Protein AF-A0AAV5DKZ7-F1 (afdb_monomer)

Sequence (331 aa):
MAKFAVFIVISFLGAVAVAAQGGKEAYPPSPTPQGSPSLSPPPPSASPTSQGTPLPSTSPPIQTPPPPSGSPPIQAPPPPSPSPPIQTPPPPSASPPMQAPPPPSPSPPVQAPPPPSPSPPVQAPPPPSSSPPMQAPPPPPPVPAGLTVGFYKQSCPRAEEIISEVVRKATTLNPGMGGGLIRMAFHDCFVQGCDASILLDPTPTNPQPEKLGIPNNPSMRGFEVIDDAKSQLESACPGVVSCADIVQLAARDATAFLSGGRITYTLPAGRRDGHVSRAGDTLAHLPPPFFTLPQLISPTSPQRAWTPTTWSCCPARTAWATRTAPPARAA

Secondary structure (DSSP, 8-state):
-HHHHHHHHHHHHHHHHGGG-----PPPPPP----------PPPPPP-----------PPP--PPPPPPPPPP-PPPPPPPPPPP--PPPPPPPPPP-PPPPPPPPPPP-PPPPPPPPPPP-PPPPPPP-PPP-PPPPPPPPPPSS-BTTTTTTT-TTHHHHHHHHHHHHHHH-HHHHHHHHHHHHHHHHTTSSSSGGGPPP-SS-SS-GGGSTTTTTT---HHHHHHHHHHHHHHSTTTS-HHHHHHHHHHHHHHHHTTTSS-----B-----S---HHHHHHHSPPTT--HHHHS-TTSS-TT-SGGG-SS-----------PPP----

pLDDT: mean 73.0, std 24.2, range [25.5, 98.88]

Nearest PDB structures (foldseek):
  3hdl-assembly1_A  TM=9.801E-01  e=9.786E-15  Roystonea regia
  4usc-assembly1_B  TM=9.785E-01  e=9.281E-14  Trachycarpus fortunei
  1bgp-assembly1_A-2  TM=8.163E-01  e=4.831E-11  Hordeum vulgare
  5aog-assembly1_A  TM=8.423E-01  e=1.162E-10  Sorghum bicolor
  7dlh-assembly1_A  TM=8.498E-01  e=2.505E-10  Panicum miliaceum

Mean predicted aligned error: 20.57 Å

Organism: NCBI:txid191504

Foldseek 3Di:
DVVVVVLVVCVVVVVVVVVPDDDDDDDDDDDDDDDDDDDDDDDDDDDDDDDDDDDDDDDDDDDDDDDPDDDDPDDDDPDDDDDDPPDDDDDPDDDPDPDDDDDDDDDPDDDDDDDDDDDDDDDDDDDDDDDPPPDDPPDPPPQPPDFAFCSCCPQFVCLLVLLLVLLLVVCVVPVVLLVLLLVQQVLCCQQVHLACQCLDDADPVRNAFLCNAPVRPPPHDNSVSLVSSVVVSCVRRNPDAASSVSSVSSNQSSVCVSVVNPDHDTDTDDHHHDDDGHSVSSVQGPDDPPDDPCQQQPCPHSPVQPDVVRPPPDPDPPPPPPPDDDDDDDD

Structure (mmCIF, N/CA/C/O backbone):
data_AF-A0AAV5DKZ7-F1
#
_entry.id   AF-A0AAV5DKZ7-F1
#
loop_
_atom_site.group_PDB
_atom_site.id
_atom_site.type_symbol
_atom_site.label_atom_id
_atom_site.label_alt_id
_atom_site.label_comp_id
_atom_site.label_asym_id
_atom_site.label_entity_id
_atom_site.label_seq_id
_atom_site.pdbx_PDB_ins_code
_atom_site.Cartn_x
_atom_site.Cartn_y
_atom_site.Cartn_z
_atom_site.occupancy
_atom_site.B_iso_or_equiv
_atom_site.auth_seq_id
_atom_site.auth_comp_id
_atom_site.auth_asym_id
_atom_site.auth_atom_id
_atom_site.pdbx_PDB_model_num
ATOM 1 N N . MET A 1 1 ? 28.094 2.073 -3.523 1.00 42.12 1 MET A N 1
ATOM 2 C CA . MET A 1 1 ? 27.377 2.455 -2.286 1.00 42.12 1 MET A CA 1
ATOM 3 C C . MET A 1 1 ? 26.969 3.934 -2.267 1.00 42.12 1 MET A C 1
ATOM 5 O O . MET A 1 1 ? 25.777 4.196 -2.245 1.00 42.12 1 MET A O 1
ATOM 9 N N . ALA A 1 2 ? 27.884 4.908 -2.391 1.00 27.14 2 ALA A N 1
ATOM 10 C CA . ALA A 1 2 ? 27.538 6.344 -2.311 1.00 27.14 2 ALA A CA 1
ATOM 11 C C . ALA A 1 2 ? 26.627 6.886 -3.443 1.00 27.14 2 ALA A C 1
ATOM 13 O O . ALA A 1 2 ? 25.840 7.798 -3.216 1.00 27.14 2 ALA A O 1
ATOM 14 N N . LYS A 1 3 ? 26.657 6.296 -4.648 1.00 30.17 3 LYS A N 1
ATOM 15 C CA . LYS A 1 3 ? 25.806 6.723 -5.782 1.00 30.17 3 LYS A CA 1
ATOM 16 C C . LYS A 1 3 ? 24.333 6.283 -5.673 1.00 30.17 3 LYS A C 1
ATOM 18 O O . LYS A 1 3 ? 23.481 6.876 -6.320 1.00 30.17 3 LYS A O 1
ATOM 23 N N . PHE A 1 4 ? 24.025 5.294 -4.828 1.00 32.88 4 PHE A N 1
ATOM 24 C CA . PHE A 1 4 ? 22.653 4.810 -4.598 1.00 32.88 4 PHE A CA 1
ATOM 25 C C . PHE A 1 4 ? 21.909 5.670 -3.560 1.00 32.88 4 PHE A C 1
ATOM 27 O O . PHE A 1 4 ? 20.704 5.877 -3.664 1.00 32.88 4 PHE A O 1
ATOM 34 N N . ALA A 1 5 ? 22.644 6.246 -2.601 1.00 32.50 5 ALA A N 1
ATOM 35 C CA . ALA A 1 5 ? 22.098 7.169 -1.606 1.00 32.50 5 ALA A CA 1
ATOM 36 C C . ALA A 1 5 ? 21.673 8.516 -2.223 1.00 32.50 5 ALA A C 1
ATOM 38 O O . ALA A 1 5 ? 20.658 9.080 -1.828 1.00 32.50 5 ALA A O 1
ATOM 39 N N . VAL A 1 6 ? 22.391 8.996 -3.246 1.00 35.25 6 VAL A N 1
ATOM 40 C CA . VAL A 1 6 ? 22.068 10.254 -3.946 1.00 35.25 6 VAL A CA 1
ATOM 41 C C . VAL A 1 6 ? 20.763 10.146 -4.748 1.00 35.25 6 VAL A C 1
ATOM 43 O O . VAL A 1 6 ? 19.999 11.104 -4.793 1.00 35.25 6 VAL A O 1
ATOM 46 N N . PHE A 1 7 ? 20.441 8.974 -5.306 1.00 39.50 7 PHE A N 1
ATOM 47 C CA . PHE A 1 7 ? 19.185 8.768 -6.040 1.00 39.50 7 PHE A CA 1
ATOM 48 C C . PHE A 1 7 ? 17.955 8.721 -5.125 1.00 39.50 7 PHE A C 1
ATOM 50 O O . PHE A 1 7 ? 16.935 9.310 -5.462 1.00 39.50 7 PHE A O 1
ATOM 57 N N . ILE A 1 8 ? 18.056 8.109 -3.939 1.00 43.75 8 ILE A N 1
ATOM 58 C CA . ILE A 1 8 ? 16.962 8.124 -2.952 1.00 43.75 8 ILE A CA 1
ATOM 59 C C . ILE A 1 8 ? 16.713 9.556 -2.464 1.00 43.75 8 ILE A C 1
ATOM 61 O O . ILE A 1 8 ? 15.569 9.986 -2.378 1.00 43.75 8 ILE A O 1
ATOM 65 N N . VAL A 1 9 ? 17.772 10.332 -2.227 1.00 40.47 9 VAL A N 1
ATOM 66 C CA . VAL A 1 9 ? 17.652 11.737 -1.818 1.00 40.47 9 VAL A CA 1
ATOM 67 C C . VAL A 1 9 ? 17.043 12.593 -2.937 1.00 40.47 9 VAL A C 1
ATOM 69 O O . VAL A 1 9 ? 16.177 13.406 -2.645 1.00 40.47 9 VAL A O 1
ATOM 72 N N . ILE A 1 10 ? 17.376 12.368 -4.214 1.00 42.47 10 ILE A N 1
ATOM 73 C CA . ILE A 1 10 ? 16.771 13.098 -5.347 1.00 42.47 10 ILE 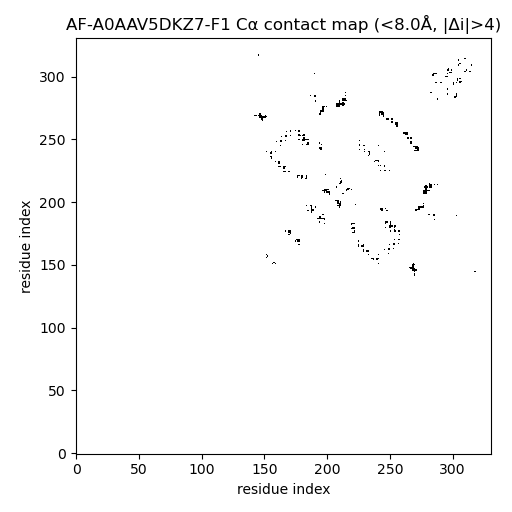A CA 1
ATOM 74 C C . ILE A 1 10 ? 15.312 12.674 -5.600 1.00 42.47 10 ILE A C 1
ATOM 76 O O . ILE A 1 10 ? 14.485 13.529 -5.907 1.00 42.47 10 ILE A O 1
ATOM 80 N N . SER A 1 11 ? 14.945 11.404 -5.393 1.00 42.56 11 SER A N 1
ATOM 81 C CA . SER A 1 11 ? 13.542 10.963 -5.461 1.00 42.56 11 SER A CA 1
ATOM 82 C C . SER A 1 11 ? 12.695 11.499 -4.298 1.00 42.56 11 SER A C 1
ATOM 84 O O . SER A 1 11 ? 11.533 11.840 -4.505 1.00 42.56 11 SER A O 1
ATOM 86 N N . PHE A 1 12 ? 13.267 11.648 -3.097 1.00 41.03 12 PHE A N 1
ATOM 87 C CA . PHE A 1 12 ? 12.572 12.259 -1.957 1.00 41.03 12 PHE A CA 1
ATOM 88 C C . PHE A 1 12 ? 12.532 13.796 -2.033 1.00 41.03 12 PHE A C 1
ATOM 90 O O . PHE A 1 12 ? 11.500 14.385 -1.725 1.00 41.03 12 PHE A O 1
ATOM 97 N N . LEU A 1 13 ? 13.588 14.471 -2.501 1.00 36.50 13 LEU A N 1
ATOM 98 C CA . LEU A 1 13 ? 13.575 15.930 -2.696 1.00 36.50 13 LEU A CA 1
ATOM 99 C C . LEU A 1 13 ? 12.749 16.358 -3.911 1.00 36.50 13 LEU A C 1
ATOM 101 O O . LEU A 1 13 ? 12.088 17.388 -3.839 1.00 36.50 13 LEU A O 1
ATOM 105 N N . GLY A 1 14 ? 12.709 15.568 -4.986 1.00 33.62 14 GLY A N 1
ATOM 106 C CA . GLY A 1 14 ? 11.833 15.833 -6.131 1.00 33.62 14 GLY A CA 1
ATOM 107 C C . GLY A 1 14 ? 10.346 15.741 -5.771 1.00 33.62 14 GLY A C 1
ATOM 108 O O . GLY A 1 14 ? 9.554 16.559 -6.230 1.00 33.62 14 GLY A O 1
ATOM 109 N N . ALA A 1 15 ? 9.972 14.811 -4.885 1.00 36.53 15 ALA A N 1
ATOM 110 C CA . ALA A 1 15 ? 8.602 14.699 -4.382 1.00 36.53 15 ALA A CA 1
ATOM 111 C C . ALA A 1 15 ? 8.235 15.809 -3.374 1.00 36.53 15 ALA A C 1
ATOM 113 O O . ALA A 1 15 ? 7.083 16.232 -3.322 1.00 36.53 15 ALA A O 1
ATOM 114 N N . VAL A 1 16 ? 9.201 16.321 -2.601 1.00 38.41 16 VAL A N 1
ATOM 115 C CA . VAL A 1 16 ? 8.967 17.405 -1.626 1.00 38.41 16 VAL A CA 1
ATOM 116 C C . VAL A 1 16 ? 8.990 18.793 -2.283 1.00 38.41 16 VAL A C 1
ATOM 118 O O . VAL A 1 16 ? 8.220 19.665 -1.885 1.00 38.41 16 VAL A O 1
ATOM 121 N N . ALA A 1 17 ? 9.808 19.013 -3.317 1.00 31.69 17 ALA A N 1
ATOM 122 C CA . ALA A 1 17 ? 9.937 20.320 -3.968 1.00 31.69 17 ALA A CA 1
ATOM 123 C C . ALA A 1 17 ? 8.716 20.712 -4.821 1.00 31.69 17 ALA A C 1
ATOM 125 O O . ALA A 1 17 ? 8.436 21.901 -4.957 1.00 31.69 17 ALA A O 1
ATOM 126 N N . VAL A 1 18 ? 7.943 19.751 -5.344 1.00 38.31 18 VAL A N 1
ATOM 127 C CA . VAL A 1 18 ? 6.741 20.072 -6.140 1.00 38.31 18 VAL A CA 1
ATOM 128 C C . VAL A 1 18 ? 5.514 20.398 -5.268 1.00 38.31 18 VAL A C 1
ATOM 130 O O . VAL A 1 18 ? 4.554 20.994 -5.745 1.00 38.31 18 VAL A O 1
ATOM 133 N N . ALA A 1 19 ? 5.557 20.126 -3.961 1.00 35.16 19 ALA A N 1
ATOM 134 C CA . ALA A 1 19 ? 4.484 20.511 -3.037 1.00 35.16 19 ALA A CA 1
ATOM 135 C C . ALA A 1 19 ? 4.589 21.966 -2.525 1.00 35.16 19 ALA A C 1
ATOM 137 O O . ALA A 1 19 ? 3.687 22.433 -1.834 1.00 35.16 19 ALA A O 1
ATOM 138 N N . ALA A 1 20 ? 5.666 22.699 -2.843 1.00 36.88 20 ALA A N 1
ATOM 139 C CA . ALA A 1 20 ? 5.941 24.022 -2.268 1.00 36.88 20 ALA A CA 1
ATOM 140 C C . ALA A 1 20 ? 5.627 25.220 -3.191 1.00 36.88 20 ALA A C 1
ATOM 142 O O . ALA A 1 20 ? 5.905 26.359 -2.821 1.00 36.88 20 ALA A O 1
ATOM 143 N N . GLN A 1 21 ? 5.034 25.003 -4.371 1.00 37.34 21 GLN A N 1
ATOM 144 C CA . GLN A 1 21 ? 4.646 26.083 -5.293 1.00 37.34 21 GLN A CA 1
ATOM 145 C C . GLN A 1 21 ? 3.188 25.937 -5.754 1.00 37.34 21 GLN A C 1
ATOM 147 O O . GLN A 1 21 ? 2.896 25.780 -6.932 1.00 37.34 21 GLN A O 1
ATOM 152 N N . GLY A 1 22 ? 2.257 25.993 -4.800 1.00 33.94 22 GLY A N 1
ATOM 153 C CA . GLY A 1 22 ? 0.834 26.218 -5.059 1.00 33.94 22 GLY A CA 1
ATOM 154 C C . GLY A 1 22 ? 0.467 27.647 -4.678 1.00 33.94 22 GLY A C 1
ATOM 155 O O . GLY A 1 22 ? 0.082 27.909 -3.539 1.00 33.94 22 GLY A O 1
ATOM 156 N N . GLY A 1 23 ? 0.653 28.579 -5.614 1.00 37.81 23 GLY A N 1
ATOM 157 C CA . GLY A 1 23 ? 0.114 29.932 -5.515 1.00 37.81 23 GLY A CA 1
ATOM 158 C C . GLY A 1 23 ? -1.409 29.901 -5.381 1.00 37.81 23 GLY A C 1
ATOM 159 O O . GLY A 1 23 ? -2.078 28.979 -5.839 1.00 37.81 23 GLY A O 1
ATOM 160 N N . LYS A 1 24 ? -1.946 30.905 -4.691 1.00 39.44 24 LYS A N 1
ATOM 161 C CA . LYS A 1 24 ? -3.371 31.068 -4.402 1.00 39.44 24 LYS A CA 1
ATOM 162 C C . LYS A 1 24 ? -4.170 31.179 -5.705 1.00 39.44 24 LYS A C 1
ATOM 164 O O . LYS A 1 24 ? -4.172 32.244 -6.311 1.00 39.44 24 LYS A O 1
ATOM 169 N N . GLU A 1 25 ? -4.895 30.133 -6.082 1.00 34.00 25 GLU A N 1
ATOM 170 C CA . GLU A 1 25 ? -5.935 30.225 -7.107 1.00 34.00 25 GLU A CA 1
ATOM 171 C C . GLU A 1 25 ? -7.283 29.892 -6.471 1.00 34.00 25 GLU A C 1
ATOM 173 O O . GLU A 1 25 ? -7.535 28.786 -5.991 1.00 34.00 25 GLU A O 1
ATOM 178 N N . ALA A 1 26 ? -8.117 30.926 -6.369 1.00 35.78 26 ALA A N 1
ATOM 179 C CA . ALA A 1 26 ? -9.465 30.840 -5.848 1.00 35.78 26 ALA A CA 1
ATOM 180 C C . ALA A 1 26 ? -10.352 30.092 -6.852 1.00 35.78 26 ALA A C 1
ATOM 182 O O . ALA A 1 26 ? -10.400 30.431 -8.032 1.00 35.78 26 ALA A O 1
ATOM 183 N N . TYR A 1 27 ? -11.071 29.085 -6.366 1.00 34.19 27 TYR A N 1
ATOM 184 C CA . TYR A 1 27 ? -12.083 28.365 -7.132 1.00 34.19 27 TYR A CA 1
ATOM 185 C C . TYR A 1 27 ? -13.266 29.302 -7.463 1.00 34.19 27 TYR A C 1
ATOM 187 O O . TYR A 1 27 ? -13.707 30.036 -6.573 1.00 34.19 27 TYR A O 1
ATOM 195 N N . PRO A 1 28 ? -13.819 29.296 -8.691 1.00 41.69 28 PRO A N 1
ATOM 196 C CA . PRO A 1 28 ? -15.000 30.093 -9.016 1.00 41.69 28 PRO A CA 1
ATOM 197 C C . PRO A 1 28 ? -16.278 29.448 -8.438 1.00 41.69 28 PRO A C 1
ATOM 199 O O . PRO A 1 28 ? -16.456 28.232 -8.555 1.00 41.69 28 PRO A O 1
ATOM 202 N N . PRO A 1 29 ? -17.202 30.215 -7.829 1.00 44.62 29 PRO A N 1
ATOM 203 C CA . PRO A 1 29 ? -18.470 29.667 -7.359 1.00 44.62 29 PRO A CA 1
ATOM 204 C C . PRO A 1 29 ? -19.444 29.408 -8.522 1.00 44.62 29 PRO A C 1
ATOM 206 O O . PRO A 1 29 ? -19.552 30.199 -9.458 1.00 44.62 29 PRO A O 1
ATOM 209 N N . SER A 1 30 ? -20.171 28.290 -8.445 1.00 38.72 30 SER A N 1
ATOM 210 C CA . SER A 1 30 ? -21.290 27.959 -9.344 1.00 38.72 30 SER A CA 1
ATOM 211 C C . SER A 1 30 ? -22.530 28.838 -9.069 1.00 38.72 30 SER A C 1
ATOM 213 O O . SER A 1 30 ? -22.671 29.339 -7.951 1.00 38.72 30 SER A O 1
ATOM 215 N N . PRO A 1 31 ? -23.434 29.043 -10.052 1.00 52.59 31 PRO A N 1
ATOM 216 C CA . PRO A 1 31 ? -24.443 30.101 -10.005 1.00 52.59 31 PRO A CA 1
ATOM 217 C C . PRO A 1 31 ? -25.805 29.624 -9.477 1.00 52.59 31 PRO A C 1
ATOM 219 O O . PRO A 1 31 ? -26.216 28.502 -9.749 1.00 52.59 31 PRO A O 1
ATOM 222 N N . THR A 1 32 ? -26.544 30.515 -8.805 1.00 36.69 32 THR A N 1
ATOM 223 C CA . THR A 1 32 ? -28.017 30.448 -8.620 1.00 36.69 32 THR A CA 1
ATOM 224 C C . THR A 1 32 ? -28.578 31.859 -8.313 1.00 36.69 32 THR A C 1
ATOM 226 O O . THR A 1 32 ? -27.777 32.754 -8.046 1.00 36.69 32 THR A O 1
ATOM 229 N N . PRO A 1 33 ? -29.894 32.135 -8.467 1.00 46.00 33 PRO A N 1
ATOM 230 C CA . PRO A 1 33 ? -30.381 33.074 -9.480 1.00 46.00 33 PRO A CA 1
ATOM 231 C C . PRO A 1 33 ? -30.935 34.422 -8.967 1.00 46.00 33 PRO A C 1
ATOM 233 O O . PRO A 1 33 ? -31.176 34.629 -7.785 1.00 46.00 33 PRO A O 1
ATOM 236 N N . GLN A 1 34 ? -31.118 35.300 -9.961 1.00 40.94 34 GLN A N 1
ATOM 237 C CA . GLN A 1 34 ? -31.687 36.657 -10.060 1.00 40.94 34 GLN A CA 1
ATOM 238 C C . GLN A 1 34 ? -32.558 37.243 -8.927 1.00 40.94 34 GLN A C 1
ATOM 240 O O . GLN A 1 34 ? -33.530 36.641 -8.482 1.00 40.94 34 GLN A O 1
ATOM 245 N N . GLY A 1 35 ? -32.309 38.536 -8.654 1.00 34.56 35 GLY A N 1
ATOM 246 C CA . GLY A 1 35 ? -33.231 39.480 -8.008 1.00 34.56 35 GLY A CA 1
ATOM 247 C C . GLY A 1 35 ? -32.580 40.849 -7.729 1.00 34.56 35 GLY A C 1
ATOM 248 O O . GLY A 1 35 ? -31.872 41.000 -6.743 1.00 34.56 35 GLY A O 1
ATOM 249 N N . SER A 1 36 ? -32.780 41.821 -8.625 1.00 38.19 36 SER A N 1
ATOM 250 C CA . SER A 1 36 ? -32.328 43.236 -8.585 1.00 38.19 36 SER A CA 1
ATOM 251 C C . SER A 1 36 ? -33.019 44.085 -7.480 1.00 38.19 36 SER A C 1
ATOM 253 O O . SER A 1 36 ? -33.917 43.553 -6.831 1.00 38.19 36 SER A O 1
ATOM 255 N N . PRO A 1 37 ? -32.804 45.426 -7.350 1.00 53.19 37 PRO A N 1
ATOM 256 C CA . PRO A 1 37 ? -31.713 46.295 -7.833 1.00 53.19 37 PRO A CA 1
ATOM 257 C C . PRO A 1 37 ? -31.119 47.279 -6.780 1.00 53.19 37 PRO A C 1
ATOM 259 O O . PRO A 1 37 ? -31.753 47.638 -5.797 1.00 53.19 37 PRO A O 1
ATOM 262 N N . SER A 1 38 ? -29.952 47.831 -7.153 1.00 38.31 38 SER A N 1
ATOM 263 C CA . SER A 1 38 ? -29.497 49.233 -7.002 1.00 38.31 38 SER A CA 1
ATOM 264 C C . SER A 1 38 ? -29.285 49.837 -5.607 1.00 38.31 38 SER A C 1
ATOM 266 O O . SER A 1 38 ? -30.240 50.061 -4.879 1.00 38.31 38 SER A O 1
ATOM 268 N N . LEU A 1 39 ? -28.041 50.268 -5.339 1.00 42.03 39 LEU A N 1
ATOM 269 C CA . LEU A 1 39 ? -27.671 51.636 -4.920 1.00 42.03 39 LEU A CA 1
ATOM 270 C C . LEU A 1 39 ? -26.129 51.787 -4.962 1.00 42.03 39 LEU A C 1
ATOM 272 O O . LEU A 1 39 ? -25.399 50.988 -4.379 1.00 42.03 39 LEU A O 1
ATOM 276 N N . SER A 1 40 ? -25.639 52.793 -5.693 1.00 46.19 40 SER A N 1
ATOM 277 C CA . SER A 1 40 ? -24.212 53.107 -5.896 1.00 46.19 40 SER A CA 1
ATOM 278 C C . SER A 1 40 ? -23.578 53.833 -4.695 1.00 46.19 40 SER A C 1
ATOM 280 O O . SER A 1 40 ? -24.250 54.681 -4.107 1.00 46.19 40 SER A O 1
ATOM 282 N N . PRO A 1 41 ? -22.278 53.627 -4.392 1.00 60.34 41 PRO A N 1
ATOM 283 C CA . PRO A 1 41 ? -21.516 54.519 -3.512 1.00 60.34 41 PRO A CA 1
ATOM 284 C C . PRO A 1 41 ? -20.495 55.441 -4.244 1.00 60.34 41 PRO A C 1
ATOM 286 O O . PRO A 1 41 ? -20.070 55.126 -5.357 1.00 60.34 41 PRO A O 1
ATOM 289 N N . PRO A 1 42 ? -20.114 56.586 -3.626 1.00 61.16 42 PRO A N 1
ATOM 290 C CA . PRO A 1 42 ? -19.324 57.686 -4.218 1.00 61.16 42 PRO A CA 1
ATOM 291 C C . PRO A 1 42 ? -17.778 57.534 -4.115 1.00 61.16 42 PRO A C 1
ATOM 293 O O . PRO A 1 42 ? -17.300 56.637 -3.418 1.00 61.16 42 PRO A O 1
ATOM 296 N N . PRO A 1 43 ? -16.986 58.399 -4.802 1.00 59.94 43 PRO A N 1
ATOM 297 C CA . PRO A 1 43 ? -15.530 58.241 -4.979 1.00 59.94 43 PRO A CA 1
ATOM 298 C C . PRO A 1 43 ? -14.657 58.770 -3.812 1.00 59.94 43 PRO A C 1
ATOM 300 O O . PRO A 1 43 ? -15.140 59.543 -2.984 1.00 59.94 43 PRO A O 1
ATOM 303 N N . PRO A 1 44 ? -13.359 58.384 -3.750 1.00 56.91 44 PRO A N 1
ATOM 304 C CA . PRO A 1 44 ? -12.461 58.716 -2.638 1.00 56.91 44 PRO A CA 1
ATOM 305 C C . PRO A 1 44 ? -11.792 60.101 -2.741 1.00 56.91 44 PRO A C 1
ATOM 307 O O . PRO A 1 44 ? -11.395 60.547 -3.817 1.00 56.91 44 PRO A O 1
ATOM 310 N N . SER A 1 45 ? -11.615 60.736 -1.575 1.00 48.47 45 SER A N 1
ATOM 311 C CA . SER A 1 45 ? -10.944 62.029 -1.375 1.00 48.47 45 SER A CA 1
ATOM 312 C C . SER A 1 45 ? -9.427 61.914 -1.192 1.00 48.47 45 SER A C 1
ATOM 314 O O . SER A 1 45 ? -8.915 60.955 -0.616 1.00 48.47 45 SER A O 1
ATOM 316 N N . ALA A 1 46 ? -8.738 62.954 -1.663 1.00 41.75 46 ALA A N 1
ATOM 317 C CA . ALA A 1 46 ? -7.295 63.152 -1.668 1.00 41.75 46 ALA A CA 1
ATOM 318 C C . ALA A 1 46 ? -6.718 63.654 -0.326 1.00 41.75 46 ALA A C 1
ATOM 320 O O . ALA A 1 46 ? -7.379 64.366 0.430 1.00 41.75 46 ALA A O 1
ATOM 321 N N . SER A 1 47 ? -5.446 63.325 -0.088 1.00 43.69 47 SER A N 1
ATOM 322 C CA . SER A 1 47 ? -4.595 63.824 1.003 1.00 43.69 47 SER A CA 1
ATOM 323 C C . SER A 1 47 ? -3.981 65.199 0.691 1.00 43.69 47 SER A C 1
ATOM 325 O O . SER A 1 47 ? -3.691 65.471 -0.476 1.00 43.69 47 SER A O 1
ATOM 327 N N . PRO A 1 48 ? -3.638 66.007 1.715 1.00 55.88 48 PRO A N 1
ATOM 328 C CA . PRO A 1 48 ? -2.703 67.120 1.569 1.00 55.88 48 PRO A CA 1
ATOM 329 C C . PRO A 1 48 ? -1.366 66.946 2.332 1.00 55.88 48 PRO A C 1
ATOM 331 O O . PRO A 1 48 ? -1.306 66.497 3.473 1.00 55.88 48 PRO A O 1
ATOM 334 N N . THR A 1 49 ? -0.304 67.361 1.638 1.00 39.84 49 THR A N 1
ATOM 335 C CA . THR A 1 49 ? 1.034 67.881 2.031 1.00 39.84 49 THR A CA 1
ATOM 336 C C . THR A 1 49 ? 0.941 69.078 3.022 1.00 39.84 49 THR A C 1
ATOM 338 O O . THR A 1 49 ? -0.110 69.702 3.055 1.00 39.84 49 THR A O 1
ATOM 341 N N . SER A 1 50 ? 1.914 69.566 3.823 1.00 42.81 50 SER A N 1
ATOM 342 C CA . SER A 1 50 ? 3.398 69.613 3.834 1.00 42.81 50 SER A CA 1
ATOM 343 C C . SER A 1 50 ? 3.916 70.289 5.149 1.00 42.81 50 SER A C 1
ATOM 345 O O . SER A 1 50 ? 3.127 70.910 5.854 1.00 42.81 50 SER A O 1
ATOM 347 N N . GLN A 1 51 ? 5.253 70.287 5.337 1.00 38.88 51 GLN A N 1
ATOM 348 C CA . GLN A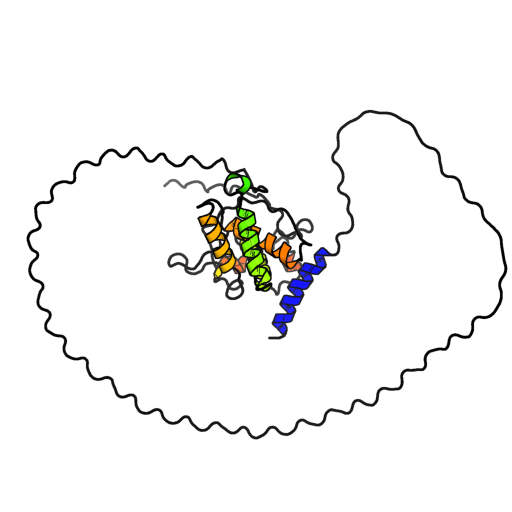 1 51 ? 6.142 71.185 6.133 1.00 38.88 51 GLN A CA 1
ATOM 349 C C . GLN A 1 51 ? 6.350 70.881 7.636 1.00 38.88 51 GLN A C 1
ATOM 351 O O . GLN A 1 51 ? 5.394 70.659 8.358 1.00 38.88 51 GLN A O 1
ATOM 356 N N . GLY A 1 52 ? 7.561 70.902 8.219 1.00 36.50 52 GLY A N 1
ATOM 357 C CA . GLY A 1 52 ? 8.926 71.116 7.715 1.00 36.50 52 GLY A CA 1
ATOM 358 C C . GLY A 1 52 ? 9.960 71.239 8.865 1.00 36.50 52 GLY A C 1
ATOM 359 O O . GLY A 1 52 ? 9.665 71.889 9.860 1.00 36.50 52 GLY A O 1
ATOM 360 N N . THR A 1 53 ? 11.178 70.693 8.655 1.00 40.28 53 THR A N 1
ATOM 361 C CA . THR A 1 53 ? 12.521 71.073 9.217 1.00 40.28 53 THR A CA 1
ATOM 362 C C . THR A 1 53 ? 12.799 71.026 10.744 1.00 40.28 53 THR A C 1
ATOM 364 O O . THR A 1 53 ? 11.845 71.066 11.510 1.00 40.28 53 THR A O 1
ATOM 367 N N . PRO A 1 54 ? 14.074 71.026 11.240 1.00 51.75 54 PRO A N 1
ATOM 368 C CA . PRO A 1 54 ? 15.399 70.998 10.576 1.00 51.75 54 PRO A CA 1
ATOM 369 C C . PRO A 1 54 ? 16.403 69.917 11.088 1.00 51.75 54 PRO A C 1
ATOM 371 O O . PRO A 1 54 ? 16.193 69.240 12.090 1.00 51.75 54 PRO A O 1
ATOM 374 N N . LEU A 1 55 ? 17.529 69.801 10.367 1.00 48.84 55 LEU A N 1
ATOM 375 C CA . LEU A 1 55 ? 18.712 68.948 10.603 1.00 48.84 55 LEU A CA 1
ATOM 376 C C . LEU A 1 55 ? 19.588 69.426 11.787 1.00 48.84 55 LEU A C 1
ATOM 378 O O . LEU A 1 55 ? 19.668 70.634 12.020 1.00 48.84 55 LEU A O 1
ATOM 382 N N . PRO A 1 56 ? 20.381 68.527 12.409 1.00 53.75 56 PRO A N 1
ATOM 383 C CA . PRO A 1 56 ? 21.830 68.763 12.370 1.00 53.75 56 PRO A CA 1
ATOM 384 C C . PRO A 1 56 ? 22.717 67.515 12.162 1.00 53.75 56 PRO A C 1
ATOM 386 O O . PRO A 1 56 ? 22.468 66.432 12.676 1.00 53.75 56 PRO A O 1
ATOM 389 N N . SER A 1 57 ? 23.792 67.774 11.413 1.00 43.59 57 SER A N 1
ATOM 390 C CA . SER A 1 57 ? 25.193 67.341 11.547 1.00 43.59 57 SER A CA 1
ATOM 391 C C . SER A 1 57 ? 25.607 65.882 11.812 1.00 43.59 57 SER A C 1
ATOM 393 O O . SER A 1 57 ? 25.460 65.330 12.896 1.00 43.59 57 SER A O 1
ATOM 395 N N . THR A 1 58 ? 26.364 65.394 10.818 1.00 45.25 58 THR A N 1
ATOM 396 C CA . THR A 1 58 ? 27.615 64.612 10.915 1.00 45.25 58 THR A CA 1
ATOM 397 C C . THR A 1 58 ? 27.550 63.224 11.557 1.00 45.25 58 THR A C 1
ATOM 399 O O . THR A 1 58 ? 27.887 63.038 12.723 1.00 45.25 58 THR A O 1
ATOM 402 N N . SER A 1 59 ? 27.242 62.218 10.734 1.00 51.12 59 SER A N 1
ATOM 403 C CA . SER A 1 59 ? 27.625 60.824 10.987 1.00 51.12 59 SER A CA 1
ATOM 404 C C . SER A 1 59 ? 29.117 60.600 10.662 1.00 51.12 59 SER A C 1
ATOM 406 O O . SER A 1 59 ? 29.611 61.172 9.688 1.00 51.12 59 SER A O 1
ATOM 408 N N . PRO A 1 60 ? 29.849 59.790 11.448 1.00 65.00 60 PRO A N 1
ATOM 409 C CA . PRO A 1 60 ? 31.265 59.491 11.217 1.00 65.00 60 PRO A CA 1
ATOM 410 C C . PRO A 1 60 ? 31.487 58.611 9.968 1.00 65.00 60 PRO A C 1
ATOM 412 O O . PRO A 1 60 ? 30.551 57.958 9.501 1.00 65.00 60 PRO A O 1
ATOM 415 N N . PRO A 1 61 ? 32.716 58.575 9.413 1.00 61.78 61 PRO A N 1
ATOM 416 C CA . PRO A 1 61 ? 33.010 57.850 8.181 1.00 61.78 61 PRO A CA 1
ATOM 417 C C . PRO A 1 61 ? 32.847 56.333 8.344 1.00 61.78 61 PRO A C 1
ATOM 419 O O . PRO A 1 61 ? 33.277 55.741 9.335 1.00 61.78 61 PRO A O 1
ATOM 422 N N . ILE A 1 62 ? 32.261 55.708 7.321 1.00 56.66 62 ILE A N 1
ATOM 423 C CA . ILE A 1 62 ? 32.209 54.255 7.143 1.00 56.66 62 ILE A CA 1
ATOM 424 C C . ILE A 1 62 ? 33.650 53.746 7.030 1.00 56.66 62 ILE A C 1
ATOM 426 O O . ILE A 1 62 ? 34.336 54.018 6.045 1.00 56.66 62 ILE A O 1
ATOM 430 N N . GLN A 1 63 ? 34.112 53.012 8.041 1.00 54.25 63 GLN A N 1
ATOM 431 C CA . GLN A 1 63 ? 35.356 52.257 7.944 1.00 54.25 63 GLN A CA 1
ATOM 432 C C . GLN A 1 63 ? 35.127 51.085 6.989 1.00 54.25 63 GLN A C 1
ATOM 434 O O . GLN A 1 63 ? 34.324 50.190 7.253 1.00 54.25 63 GLN A O 1
ATOM 439 N N . THR A 1 64 ? 35.823 51.104 5.857 1.00 59.97 64 THR A N 1
ATOM 440 C CA . THR A 1 64 ? 35.970 49.938 4.986 1.00 59.97 64 THR A CA 1
ATOM 441 C C . THR A 1 64 ? 36.644 48.809 5.770 1.00 59.97 64 THR A C 1
ATOM 443 O O . THR A 1 64 ? 37.675 49.067 6.399 1.00 59.97 64 THR A O 1
ATOM 446 N N . PRO A 1 65 ? 36.112 47.574 5.749 1.00 63.47 65 PRO A N 1
ATOM 447 C CA . PRO A 1 65 ? 36.769 46.455 6.408 1.00 63.47 65 PRO A CA 1
ATOM 448 C C . PRO A 1 65 ? 38.154 46.205 5.784 1.00 63.47 65 PRO A C 1
ATOM 450 O O . PRO A 1 65 ? 38.318 46.386 4.572 1.00 63.47 65 PRO A O 1
ATOM 453 N N . PRO A 1 66 ? 39.160 45.808 6.584 1.00 70.75 66 PRO A N 1
ATOM 454 C CA . PRO A 1 66 ? 40.485 45.488 6.068 1.00 70.75 66 PRO A CA 1
ATOM 455 C C . PRO A 1 66 ? 40.427 44.292 5.100 1.00 70.75 66 PRO A C 1
ATOM 457 O O . PRO A 1 66 ? 39.556 43.427 5.240 1.00 70.75 66 PRO A O 1
ATOM 460 N N . PRO A 1 67 ? 41.347 44.218 4.119 1.00 68.69 67 PRO A N 1
ATOM 461 C CA . PRO A 1 67 ? 41.417 43.094 3.192 1.00 68.69 67 PRO A CA 1
ATOM 462 C C . PRO A 1 67 ? 41.681 41.785 3.954 1.00 68.69 67 PRO A C 1
ATOM 464 O O . PRO A 1 67 ? 42.384 41.802 4.969 1.00 68.69 67 PRO A O 1
ATOM 467 N N . PRO A 1 68 ? 41.149 40.641 3.486 1.00 62.38 68 PRO A N 1
ATOM 468 C CA . PRO A 1 68 ? 41.417 39.361 4.124 1.00 62.38 68 PRO A CA 1
ATOM 469 C C . PRO A 1 68 ? 42.921 39.073 4.075 1.00 62.38 68 PRO A C 1
ATOM 471 O O . PRO A 1 68 ? 43.526 39.072 3.001 1.00 62.38 68 PRO A O 1
ATOM 474 N N . SER A 1 69 ? 43.520 38.830 5.244 1.00 63.38 69 SER A N 1
ATOM 475 C CA . SER A 1 69 ? 44.881 38.307 5.349 1.00 63.38 69 SER A CA 1
ATOM 476 C C . SER A 1 69 ? 45.003 37.062 4.477 1.00 63.38 69 SER A C 1
ATOM 478 O O . SER A 1 69 ? 44.203 36.132 4.600 1.00 63.38 69 SER A O 1
ATOM 480 N N . GLY A 1 70 ? 45.990 37.075 3.579 1.00 57.81 70 GLY A N 1
ATOM 481 C CA . GLY A 1 70 ? 46.262 35.981 2.657 1.00 57.81 70 GLY A CA 1
ATOM 482 C C . GLY A 1 70 ? 46.320 34.647 3.392 1.00 57.81 70 GLY A C 1
ATOM 483 O O . GLY A 1 70 ? 46.988 34.513 4.418 1.00 57.81 70 GLY A O 1
ATOM 484 N N . SER A 1 71 ? 45.582 33.668 2.876 1.00 60.06 71 SER A N 1
ATOM 485 C CA . SER A 1 71 ? 45.646 32.299 3.369 1.00 60.06 71 SER A CA 1
ATOM 486 C C . SER A 1 71 ? 47.091 31.794 3.272 1.00 60.06 71 SER A C 1
ATOM 488 O O . SER A 1 71 ? 47.739 32.026 2.246 1.00 60.06 71 SER A O 1
ATOM 490 N N . PRO A 1 72 ? 47.620 31.114 4.303 1.00 69.12 72 PRO A N 1
ATOM 491 C CA . PRO A 1 72 ? 48.929 30.485 4.201 1.00 69.12 72 PRO A CA 1
ATOM 492 C C . PRO A 1 72 ? 48.923 29.467 3.047 1.00 69.12 72 PRO A C 1
ATOM 494 O O . PRO A 1 72 ? 47.873 28.884 2.754 1.00 69.12 72 PRO A O 1
ATOM 497 N N . PRO A 1 73 ? 50.065 29.250 2.369 1.00 65.56 73 PRO A N 1
ATOM 498 C CA . PRO A 1 73 ? 50.135 28.294 1.275 1.00 65.56 73 PRO A CA 1
ATOM 499 C C . PRO A 1 73 ? 49.714 26.916 1.788 1.00 65.56 73 PRO A C 1
ATOM 501 O O . PRO A 1 73 ? 50.215 26.447 2.811 1.00 65.56 73 PRO A O 1
ATOM 504 N N . ILE A 1 74 ? 48.779 26.273 1.083 1.00 62.53 74 ILE A N 1
ATOM 505 C CA . ILE A 1 74 ? 48.401 24.886 1.354 1.00 62.53 74 ILE A CA 1
ATOM 506 C C . ILE A 1 74 ? 49.653 24.041 1.128 1.00 62.53 74 ILE A C 1
ATOM 508 O O . ILE A 1 74 ? 50.089 23.838 -0.005 1.00 62.53 74 ILE A O 1
ATOM 512 N N . GLN A 1 75 ? 50.260 23.592 2.223 1.00 66.31 75 GLN A N 1
ATOM 513 C CA . GLN A 1 75 ? 51.355 22.639 2.185 1.00 66.31 75 GLN A CA 1
ATOM 514 C C . GLN A 1 75 ? 50.818 21.359 1.540 1.00 66.31 75 GLN A C 1
ATOM 516 O O . GLN A 1 75 ? 49.804 20.815 1.984 1.00 66.31 75 GLN A O 1
ATOM 521 N N . ALA A 1 76 ? 51.461 20.908 0.461 1.00 70.44 76 ALA A N 1
ATOM 522 C CA . ALA A 1 76 ? 51.117 19.636 -0.155 1.00 70.44 76 ALA A CA 1
ATOM 523 C C . ALA A 1 76 ? 51.199 18.529 0.914 1.00 70.44 76 ALA A C 1
ATOM 525 O O . ALA A 1 76 ? 52.154 18.523 1.699 1.00 70.44 76 ALA A O 1
ATOM 526 N N . PRO A 1 77 ? 50.211 17.620 0.983 1.00 69.00 77 PRO A N 1
ATOM 527 C CA . PRO A 1 77 ? 50.233 16.544 1.960 1.00 69.00 77 PRO A CA 1
ATOM 528 C C . PRO A 1 77 ? 51.505 15.700 1.775 1.00 69.00 77 PRO A C 1
ATOM 530 O O . PRO A 1 77 ? 51.938 15.496 0.636 1.00 69.00 77 PRO A O 1
ATOM 533 N N . PRO A 1 78 ? 52.124 15.215 2.868 1.00 76.94 78 PRO A N 1
ATOM 534 C CA . PRO A 1 78 ? 53.292 14.350 2.769 1.00 76.94 78 PRO A CA 1
ATOM 535 C C . PRO A 1 78 ? 52.956 13.094 1.946 1.00 76.94 78 PRO A C 1
ATOM 537 O O . PRO A 1 78 ? 51.811 12.628 1.981 1.00 76.94 78 PRO A O 1
ATOM 540 N N . PRO A 1 79 ? 53.926 12.534 1.200 1.00 77.00 79 PRO A N 1
ATOM 541 C CA . PRO A 1 79 ? 53.699 11.319 0.430 1.00 77.00 79 PRO A CA 1
ATOM 542 C C . PRO A 1 79 ? 53.254 10.177 1.359 1.00 77.00 79 PRO A C 1
ATOM 544 O O . PRO A 1 79 ? 53.746 10.082 2.489 1.00 77.00 79 PRO A O 1
ATOM 547 N N . PRO A 1 80 ? 52.330 9.306 0.912 1.00 72.50 80 PRO A N 1
ATOM 548 C CA . PRO A 1 80 ? 51.881 8.184 1.722 1.00 72.50 80 PRO A CA 1
ATOM 549 C C . PRO A 1 80 ? 53.067 7.274 2.056 1.00 72.50 80 PRO A C 1
ATOM 551 O O . PRO A 1 80 ? 53.879 6.950 1.188 1.00 72.50 80 PRO A O 1
ATOM 554 N N . SER A 1 81 ? 53.166 6.866 3.324 1.00 75.25 81 SER A N 1
ATOM 555 C CA . SER A 1 81 ? 54.170 5.897 3.766 1.00 75.25 81 SER A CA 1
ATOM 556 C C . SER A 1 81 ? 54.063 4.601 2.950 1.00 75.25 81 SER A C 1
ATOM 558 O O . SER A 1 81 ? 52.945 4.183 2.628 1.00 75.25 81 SER A O 1
ATOM 560 N N . PRO A 1 82 ? 55.193 3.948 2.616 1.00 74.31 82 PRO A N 1
ATOM 561 C CA . PRO A 1 82 ? 55.170 2.698 1.870 1.00 74.31 82 PRO A CA 1
ATOM 562 C C . PRO A 1 82 ? 54.351 1.659 2.638 1.00 74.31 82 PRO A C 1
ATOM 564 O O . PRO A 1 82 ? 54.557 1.447 3.834 1.00 74.31 82 PRO A O 1
ATOM 567 N N . SER A 1 83 ? 53.389 1.041 1.952 1.00 69.06 83 SER A N 1
ATOM 568 C CA . SER A 1 83 ? 52.576 -0.021 2.536 1.00 69.06 83 SER A CA 1
ATOM 569 C C . SER A 1 83 ? 53.479 -1.179 2.977 1.00 69.06 83 SER A C 1
ATOM 571 O O . SER A 1 83 ? 54.402 -1.535 2.238 1.00 69.06 83 SER A O 1
ATOM 573 N N . PRO A 1 84 ? 53.245 -1.774 4.161 1.00 75.88 84 PRO A N 1
ATOM 574 C CA . PRO A 1 84 ? 54.001 -2.941 4.591 1.00 75.88 84 PRO A CA 1
ATOM 575 C C . PRO A 1 84 ? 53.834 -4.079 3.570 1.00 75.88 84 PRO A C 1
ATOM 577 O O . PRO A 1 84 ? 52.780 -4.174 2.931 1.00 75.88 84 PRO A O 1
ATOM 580 N N . PRO A 1 85 ? 54.852 -4.941 3.396 1.00 72.44 85 PRO A N 1
ATOM 581 C CA . PRO A 1 85 ? 54.764 -6.055 2.464 1.00 72.44 85 PRO A CA 1
ATOM 582 C C . PRO A 1 85 ? 53.563 -6.931 2.826 1.00 72.44 85 PRO A C 1
ATOM 584 O O . PRO A 1 85 ? 53.374 -7.292 3.990 1.00 72.44 85 PRO A O 1
ATOM 587 N N . ILE A 1 86 ? 52.745 -7.253 1.822 1.00 65.00 86 ILE A N 1
ATOM 588 C CA . ILE A 1 86 ? 51.632 -8.192 1.962 1.00 65.00 86 ILE A CA 1
ATOM 589 C C . ILE A 1 86 ? 52.239 -9.535 2.363 1.00 65.00 86 ILE A C 1
ATOM 591 O O . ILE A 1 86 ? 52.853 -10.217 1.544 1.00 65.00 86 ILE A O 1
ATOM 595 N N . GLN A 1 87 ? 52.095 -9.900 3.636 1.00 66.38 87 GLN A N 1
ATOM 596 C CA . GLN A 1 87 ? 52.391 -11.252 4.081 1.00 66.38 87 GLN A CA 1
ATOM 597 C C . GLN A 1 87 ? 51.346 -12.164 3.448 1.00 66.38 87 GLN A C 1
ATOM 599 O O . GLN A 1 87 ? 50.146 -12.029 3.697 1.00 66.38 87 GLN A O 1
ATOM 604 N N . THR A 1 88 ? 51.801 -13.056 2.575 1.00 68.19 88 THR A N 1
ATOM 605 C CA . THR A 1 88 ? 50.967 -14.127 2.045 1.00 68.19 88 THR A CA 1
ATOM 606 C C . THR A 1 88 ? 50.467 -14.974 3.217 1.00 68.19 88 THR A C 1
ATOM 608 O O . THR A 1 88 ? 51.270 -15.348 4.077 1.00 68.19 88 THR A O 1
ATOM 611 N N . PRO A 1 89 ? 49.155 -15.269 3.297 1.00 68.75 89 PRO A N 1
ATOM 612 C CA . PRO A 1 89 ? 48.637 -16.127 4.350 1.00 68.75 89 PRO A CA 1
ATOM 613 C C . PRO A 1 89 ? 49.338 -17.493 4.296 1.00 68.75 89 PRO A C 1
ATOM 615 O O . PRO A 1 89 ? 49.610 -17.984 3.194 1.00 68.75 89 PRO A O 1
ATOM 618 N N . PRO A 1 90 ? 49.627 -18.125 5.447 1.00 74.81 90 PRO A N 1
ATOM 619 C CA . PRO A 1 90 ? 50.139 -19.487 5.455 1.00 74.81 90 PRO A CA 1
ATOM 620 C C . PRO A 1 90 ? 49.146 -20.425 4.746 1.00 74.81 90 PRO A C 1
ATOM 622 O O . PRO A 1 90 ? 47.932 -20.199 4.814 1.00 74.81 90 PRO A O 1
ATOM 625 N N . PRO A 1 91 ? 49.635 -21.469 4.052 1.00 74.12 91 PRO A N 1
ATOM 626 C CA . PRO A 1 91 ? 48.767 -22.419 3.371 1.00 74.12 91 PRO A CA 1
ATOM 627 C C . PRO A 1 91 ? 47.822 -23.086 4.383 1.00 74.12 91 PRO A C 1
ATOM 629 O O . PRO A 1 91 ? 48.241 -23.372 5.509 1.00 74.12 91 PRO A O 1
ATOM 632 N N . PRO A 1 92 ? 46.555 -23.341 4.014 1.00 67.69 92 PRO A N 1
ATOM 633 C CA . PRO A 1 92 ? 45.625 -24.017 4.904 1.00 67.69 92 PRO A CA 1
ATOM 634 C C . PRO A 1 92 ? 46.160 -25.413 5.239 1.00 67.69 92 PRO A C 1
ATOM 636 O O . PRO A 1 92 ? 46.539 -26.173 4.345 1.00 67.69 92 PRO A O 1
ATOM 639 N N . SER A 1 93 ? 46.193 -25.743 6.532 1.00 70.81 93 SER A N 1
ATOM 640 C CA . SER A 1 93 ? 46.532 -27.083 7.009 1.00 70.81 93 SER A CA 1
ATOM 641 C C . SER A 1 93 ? 45.658 -28.116 6.305 1.00 70.81 93 SER A C 1
ATOM 643 O O . SER A 1 93 ? 44.431 -27.996 6.303 1.00 70.81 93 SER A O 1
ATOM 645 N N . ALA A 1 94 ? 46.299 -29.122 5.706 1.00 67.94 94 ALA A N 1
ATOM 646 C CA . ALA A 1 94 ? 45.620 -30.220 5.037 1.00 67.94 94 ALA A CA 1
ATOM 647 C C . ALA A 1 94 ? 44.587 -30.840 5.988 1.00 67.94 94 ALA A C 1
ATOM 649 O O . ALA A 1 94 ? 44.928 -31.316 7.072 1.00 67.94 94 ALA A O 1
ATOM 650 N N . SER A 1 95 ? 43.314 -30.788 5.595 1.00 66.44 95 SER A N 1
ATOM 651 C CA . SER A 1 95 ? 42.245 -31.442 6.340 1.00 66.44 95 SER A CA 1
ATOM 652 C C . SER A 1 95 ? 42.508 -32.953 6.374 1.00 66.44 95 SER A C 1
ATOM 654 O O . SER A 1 95 ? 42.901 -33.516 5.348 1.00 66.44 95 SER A O 1
ATOM 656 N N . PRO A 1 96 ? 42.319 -33.623 7.524 1.00 72.88 96 PRO A N 1
ATOM 657 C CA . PRO A 1 96 ? 42.480 -35.068 7.605 1.00 72.88 96 PRO A CA 1
ATOM 658 C C . PRO A 1 96 ? 41.509 -35.767 6.639 1.00 72.88 96 PRO A C 1
ATOM 660 O O . PRO A 1 96 ? 40.418 -35.246 6.383 1.00 72.88 96 PRO A O 1
ATOM 663 N N . PRO A 1 97 ? 41.887 -36.931 6.081 1.00 71.06 97 PRO A N 1
ATOM 664 C CA . PRO A 1 97 ? 41.047 -37.642 5.129 1.00 71.06 97 PRO A CA 1
ATOM 665 C C . PRO A 1 97 ? 39.714 -37.994 5.791 1.00 71.06 97 PRO A C 1
ATOM 667 O O . PRO A 1 97 ? 39.687 -38.571 6.880 1.00 71.06 97 PRO A O 1
ATOM 670 N N . MET A 1 98 ? 38.606 -37.643 5.134 1.00 62.62 98 MET A N 1
ATOM 671 C CA . MET A 1 98 ? 37.283 -38.082 5.561 1.00 62.62 98 MET A CA 1
ATOM 672 C C . MET A 1 98 ? 37.255 -39.611 5.531 1.00 62.62 98 MET A C 1
ATOM 674 O O . MET A 1 98 ? 37.340 -40.220 4.464 1.00 62.62 98 MET A O 1
ATOM 678 N N . GLN A 1 99 ? 37.172 -40.233 6.706 1.00 71.88 99 GLN A N 1
ATOM 679 C CA . GLN A 1 99 ? 36.899 -41.660 6.806 1.00 71.88 99 GLN A CA 1
ATOM 680 C C . GLN A 1 99 ? 35.537 -41.931 6.167 1.00 71.88 99 GLN A C 1
ATOM 682 O O . GLN A 1 99 ? 34.544 -41.278 6.494 1.00 71.88 99 GLN A O 1
ATOM 687 N N . ALA A 1 100 ? 35.508 -42.881 5.231 1.00 72.88 100 ALA A N 1
ATOM 688 C CA . ALA A 1 100 ? 34.270 -43.337 4.626 1.00 72.88 100 ALA A CA 1
ATOM 689 C C . ALA A 1 100 ? 33.323 -43.852 5.727 1.00 72.88 100 ALA A C 1
ATOM 691 O O . ALA A 1 100 ? 33.780 -44.556 6.635 1.00 72.88 100 ALA A O 1
ATOM 692 N N . PRO A 1 101 ? 32.025 -43.505 5.676 1.00 71.62 101 PRO A N 1
ATOM 693 C CA . PRO A 1 101 ? 31.066 -43.988 6.655 1.00 71.62 101 PRO A CA 1
ATOM 694 C C . PRO A 1 101 ? 30.994 -45.524 6.612 1.00 71.62 101 PRO A C 1
ATOM 696 O O . PRO A 1 101 ? 31.118 -46.113 5.533 1.00 71.62 101 PRO A O 1
ATOM 699 N N . PRO A 1 102 ? 30.805 -46.190 7.766 1.00 78.06 102 PRO A N 1
ATOM 700 C CA . PRO A 1 102 ? 30.676 -47.640 7.811 1.00 78.06 102 PRO A CA 1
ATOM 701 C C . PRO A 1 102 ? 29.468 -48.106 6.978 1.00 78.06 102 PRO A C 1
ATOM 703 O O . PRO A 1 102 ? 28.475 -47.378 6.875 1.00 78.06 102 PRO A O 1
ATOM 706 N N . PRO A 1 103 ? 29.529 -49.312 6.382 1.00 77.38 103 PRO A N 1
ATOM 707 C CA . PRO A 1 103 ? 28.427 -49.843 5.591 1.00 77.38 103 PRO A CA 1
ATOM 708 C C . PRO A 1 103 ? 27.160 -49.988 6.451 1.00 77.38 103 PRO A C 1
ATOM 710 O O . PRO A 1 103 ? 27.255 -50.343 7.632 1.00 77.38 103 PRO A O 1
ATOM 713 N N . PRO A 1 104 ? 25.966 -49.732 5.884 1.00 73.75 104 PRO A N 1
ATOM 714 C CA . PRO A 1 104 ? 24.719 -49.895 6.615 1.00 73.75 104 PRO A CA 1
ATOM 715 C C . PRO A 1 104 ? 24.544 -51.357 7.040 1.00 73.75 104 PRO A C 1
ATOM 717 O O . PRO A 1 104 ? 24.796 -52.284 6.269 1.00 73.75 104 PRO A O 1
ATOM 720 N N . SER A 1 105 ? 24.115 -51.554 8.288 1.00 76.75 105 SER A N 1
ATOM 721 C CA . SER A 1 105 ? 23.793 -52.881 8.819 1.00 76.75 105 SER A CA 1
ATOM 722 C C . SER A 1 105 ? 22.655 -53.526 8.015 1.00 76.75 105 SER A C 1
ATOM 724 O O . SER A 1 105 ? 21.745 -52.811 7.585 1.00 76.75 105 SER A O 1
ATOM 726 N N . PRO A 1 106 ? 22.672 -54.858 7.811 1.00 75.38 106 PRO A N 1
ATOM 727 C CA . PRO A 1 106 ? 21.623 -55.545 7.068 1.00 75.38 106 PRO A CA 1
ATOM 728 C C . PRO A 1 106 ? 20.274 -55.350 7.765 1.00 75.38 106 PRO A C 1
ATOM 730 O O . PRO A 1 106 ? 20.135 -55.597 8.964 1.00 75.38 106 PRO A O 1
ATOM 733 N N . SER A 1 107 ? 19.283 -54.878 7.009 1.00 70.06 107 SER A N 1
ATOM 734 C CA . SER A 1 107 ? 17.918 -54.727 7.503 1.00 70.06 107 SER A CA 1
ATOM 735 C C . SER A 1 107 ? 17.338 -56.101 7.870 1.00 70.06 107 SER A C 1
ATOM 737 O O . SER A 1 107 ? 17.557 -57.064 7.128 1.00 70.06 107 SER A O 1
ATOM 739 N N . PRO A 1 108 ? 16.605 -56.223 8.991 1.00 77.31 108 PRO A N 1
ATOM 740 C CA . PRO A 1 108 ? 15.965 -57.478 9.364 1.00 77.31 108 PRO A CA 1
ATOM 741 C C . PRO A 1 108 ? 14.944 -57.908 8.295 1.00 77.31 108 PRO A C 1
ATOM 743 O O . PRO A 1 108 ? 14.372 -57.050 7.614 1.00 77.31 108 PRO A O 1
ATOM 746 N N . PRO A 1 109 ? 14.698 -59.221 8.132 1.00 73.25 109 PRO A N 1
ATOM 747 C CA . PRO A 1 109 ? 13.742 -59.718 7.153 1.00 73.25 109 PRO A CA 1
ATOM 748 C C . PRO A 1 109 ? 12.350 -59.158 7.455 1.00 73.25 109 PRO A C 1
ATOM 750 O O . PRO A 1 109 ? 11.825 -59.315 8.558 1.00 73.25 109 PRO A O 1
ATOM 753 N N . VAL A 1 110 ? 11.759 -58.493 6.463 1.00 66.12 110 VAL A N 1
ATOM 754 C CA . VAL A 1 110 ? 10.394 -57.971 6.535 1.00 66.12 110 VAL A CA 1
ATOM 755 C C . VAL A 1 110 ? 9.449 -59.168 6.610 1.00 66.12 110 VAL A C 1
ATOM 757 O O . VAL A 1 110 ? 9.251 -59.874 5.621 1.00 66.12 110 VAL A O 1
ATOM 760 N N . GLN A 1 111 ? 8.891 -59.433 7.792 1.00 72.19 111 GLN A N 1
ATOM 761 C CA . GLN A 1 111 ? 7.785 -60.376 7.924 1.00 72.19 111 GLN A CA 1
ATOM 762 C C . GLN A 1 111 ? 6.602 -59.855 7.107 1.00 72.19 111 GLN A C 1
ATOM 764 O O . GLN A 1 111 ? 6.208 -58.694 7.236 1.00 72.19 111 GLN A O 1
ATOM 769 N N . ALA A 1 112 ? 6.049 -60.720 6.255 1.00 73.06 112 ALA A N 1
ATOM 770 C CA . ALA A 1 112 ? 4.830 -60.420 5.524 1.00 73.06 112 ALA A CA 1
ATOM 771 C C . ALA A 1 112 ? 3.712 -60.068 6.523 1.00 73.06 112 ALA A C 1
ATOM 773 O O . ALA A 1 112 ? 3.558 -60.772 7.528 1.00 73.06 112 ALA A O 1
ATOM 774 N N . PRO A 1 113 ? 2.946 -58.989 6.285 1.00 71.81 113 PRO A N 1
ATOM 775 C CA . PRO A 1 113 ? 1.863 -58.614 7.178 1.00 71.81 113 PRO A CA 1
ATOM 776 C C . PRO A 1 113 ? 0.810 -59.734 7.234 1.00 71.81 113 PRO A C 1
ATOM 778 O O . PRO A 1 113 ? 0.550 -60.383 6.215 1.00 71.81 113 PRO A O 1
ATOM 781 N N . PRO A 1 114 ? 0.199 -59.980 8.407 1.00 77.69 114 PRO A N 1
ATOM 782 C CA . PRO A 1 114 ? -0.868 -60.963 8.533 1.00 77.69 114 PRO A CA 1
ATOM 783 C C . PRO A 1 114 ? -2.066 -60.588 7.640 1.00 77.69 114 PRO A C 1
ATOM 785 O O . PRO A 1 114 ? -2.291 -59.402 7.377 1.00 77.69 114 PRO A O 1
ATOM 788 N N . PRO A 1 115 ? -2.853 -61.577 7.175 1.00 76.25 115 PRO A N 1
ATOM 789 C CA . PRO A 1 115 ? -4.033 -61.315 6.360 1.00 76.25 115 PRO A CA 1
ATOM 790 C C . PRO A 1 115 ? -5.041 -60.440 7.126 1.00 76.25 115 PRO A C 1
ATOM 792 O O . PRO A 1 115 ? -5.195 -60.603 8.342 1.00 76.25 115 PRO A O 1
ATOM 795 N N . PRO A 1 116 ? -5.743 -59.515 6.444 1.00 72.19 116 PRO A N 1
ATOM 796 C CA . PRO A 1 116 ? -6.725 -58.663 7.096 1.00 72.19 116 PRO A CA 1
ATOM 797 C C . PRO A 1 116 ? -7.862 -59.512 7.674 1.00 72.19 116 PRO A C 1
ATOM 799 O O . PRO A 1 116 ? -8.401 -60.399 7.012 1.00 72.19 116 PRO A O 1
ATOM 802 N N . SER A 1 117 ? -8.226 -59.228 8.926 1.00 76.62 117 SER A N 1
ATOM 803 C CA . SER A 1 117 ? -9.405 -59.822 9.561 1.00 76.62 117 SER A CA 1
ATOM 804 C C . SER A 1 117 ? -10.680 -59.416 8.808 1.00 76.62 117 SER A C 1
ATOM 806 O O . SER A 1 117 ? -10.754 -58.281 8.326 1.00 76.62 117 SER A O 1
ATOM 808 N N . PRO A 1 118 ? -11.693 -60.298 8.707 1.00 73.50 118 PRO A N 1
ATOM 809 C CA . PRO A 1 118 ? -12.951 -59.960 8.055 1.00 73.50 118 PRO A CA 1
ATOM 810 C C . PRO A 1 118 ? -13.619 -58.791 8.785 1.00 73.50 118 PRO A C 1
ATOM 812 O O . PRO A 1 118 ? -13.821 -58.829 10.000 1.00 73.50 118 PRO A O 1
ATOM 815 N N . SER A 1 119 ? -13.934 -57.734 8.037 1.00 68.19 119 SER A N 1
ATOM 816 C CA . SER A 1 119 ? -14.628 -56.564 8.568 1.00 68.19 119 SER A CA 1
ATOM 817 C C . SER A 1 119 ? -16.037 -56.953 9.040 1.00 68.19 119 SER A C 1
ATOM 819 O O . SER A 1 119 ? -16.718 -57.708 8.341 1.00 68.19 119 SER A O 1
ATOM 821 N N . PRO A 1 120 ? -16.503 -56.456 10.200 1.00 76.19 120 PRO A N 1
ATOM 822 C CA . PRO A 1 120 ? -17.880 -56.666 10.632 1.00 76.19 120 PRO A CA 1
ATOM 823 C C . PRO A 1 120 ? -18.865 -56.049 9.623 1.00 76.19 120 PRO A C 1
ATOM 825 O O . PRO A 1 120 ? -18.508 -55.093 8.926 1.00 76.19 120 PRO A O 1
ATOM 828 N N . PRO A 1 121 ? -20.103 -56.571 9.528 1.00 70.75 121 PRO A N 1
ATOM 829 C CA . PRO A 1 121 ? -21.103 -56.030 8.620 1.00 70.75 121 PRO A CA 1
ATOM 830 C C . PRO A 1 121 ? -21.361 -54.558 8.950 1.00 70.75 121 PRO A C 1
ATOM 832 O O . PRO A 1 121 ? -21.727 -54.209 10.072 1.00 70.75 121 PRO A O 1
ATOM 835 N N . VAL A 1 122 ? -21.150 -53.698 7.955 1.00 62.78 122 VAL A N 1
ATOM 836 C CA . VAL A 1 122 ? -21.432 -52.265 8.035 1.00 62.78 122 VAL A CA 1
ATOM 837 C C . VAL A 1 122 ? -22.941 -52.107 8.200 1.00 62.78 122 VAL A C 1
ATOM 839 O O . VAL A 1 122 ? -23.699 -52.312 7.253 1.00 62.78 122 VAL A O 1
ATOM 842 N N . GLN A 1 123 ? -23.397 -51.777 9.410 1.00 68.69 123 GLN A N 1
ATOM 843 C CA . GLN A 1 123 ? -24.757 -51.282 9.595 1.00 68.69 123 GLN A CA 1
ATOM 844 C C . GLN A 1 123 ? -24.904 -49.992 8.789 1.00 68.69 123 GLN A C 1
ATOM 846 O O . GLN A 1 123 ? -24.065 -49.093 8.880 1.00 68.69 123 GLN A O 1
ATOM 851 N N . ALA A 1 124 ? -25.961 -49.926 7.979 1.00 68.75 124 ALA A N 1
ATOM 852 C CA . ALA A 1 124 ? -26.290 -48.730 7.224 1.00 68.75 124 ALA A CA 1
ATOM 853 C C . ALA A 1 124 ? -26.404 -47.535 8.190 1.00 68.75 124 ALA A C 1
ATOM 855 O O . ALA A 1 124 ? -27.041 -47.671 9.241 1.00 68.75 124 ALA A O 1
ATOM 856 N N . PRO A 1 125 ? -25.784 -46.385 7.873 1.00 69.00 125 PRO A N 1
ATOM 857 C CA . PRO A 1 125 ? -25.906 -45.203 8.707 1.00 69.00 125 PRO A CA 1
ATOM 858 C C . PRO A 1 125 ? -27.387 -44.806 8.832 1.00 69.00 125 PRO A C 1
ATOM 860 O O . PRO A 1 125 ? -28.140 -44.946 7.861 1.00 69.00 125 PRO A O 1
ATOM 863 N N . PRO A 1 126 ? -27.827 -44.324 10.009 1.00 72.94 126 PRO A N 1
ATOM 864 C CA . PRO A 1 126 ? -29.176 -43.802 10.164 1.00 72.94 126 PRO A CA 1
ATOM 865 C C . PRO A 1 126 ? -29.414 -42.658 9.163 1.00 72.94 126 PRO A C 1
ATOM 867 O O . PRO A 1 126 ? -28.464 -41.954 8.799 1.00 72.94 126 PRO A O 1
ATOM 870 N N . PRO A 1 127 ? -30.663 -42.460 8.704 1.00 70.19 127 PRO A N 1
ATOM 871 C CA . PRO A 1 127 ? -30.984 -41.366 7.798 1.00 70.19 127 PRO A CA 1
ATOM 872 C C . PRO A 1 127 ? -30.564 -40.030 8.431 1.00 70.19 127 PRO A C 1
ATOM 874 O O . PRO A 1 127 ? -30.716 -39.861 9.646 1.00 70.19 127 PRO A O 1
ATOM 877 N N . PRO A 1 128 ? -30.032 -39.079 7.645 1.00 59.62 128 PRO A N 1
ATOM 878 C CA . PRO A 1 128 ? -29.647 -37.785 8.181 1.00 59.62 128 PRO A CA 1
ATOM 879 C C . PRO A 1 128 ? -30.881 -37.105 8.778 1.00 59.62 128 PRO A C 1
ATOM 881 O O . PRO A 1 128 ? -31.870 -36.876 8.078 1.00 59.62 128 PRO A O 1
ATOM 884 N N . SER A 1 129 ? -30.817 -36.778 10.073 1.00 62.34 129 SER A N 1
ATOM 885 C CA . SER A 1 129 ? -31.734 -35.815 10.681 1.00 62.34 129 SER A CA 1
ATOM 886 C C . SER A 1 129 ? -31.731 -34.566 9.812 1.00 62.34 129 SER A C 1
ATOM 888 O O . SER A 1 129 ? -30.671 -34.022 9.506 1.00 62.34 129 SER A O 1
ATOM 890 N N . SER A 1 130 ? -32.917 -34.146 9.387 1.00 60.44 130 SER A N 1
ATOM 891 C CA . SER A 1 130 ? -33.138 -32.958 8.576 1.00 60.44 130 SER A CA 1
ATOM 892 C C . SER A 1 130 ? -32.663 -31.717 9.330 1.00 60.44 130 SER A C 1
ATOM 894 O O . SER A 1 130 ? -33.426 -31.089 10.065 1.00 60.44 130 SER A O 1
ATOM 896 N N . SER A 1 131 ? -31.386 -31.378 9.167 1.00 60.66 131 SER A N 1
ATOM 897 C CA . SER A 1 131 ? -30.857 -30.072 9.525 1.00 60.66 131 SER A CA 1
ATOM 898 C C . SER A 1 131 ? -31.673 -29.015 8.776 1.00 60.66 131 SER A C 1
ATOM 900 O O . SER A 1 131 ? -31.909 -29.185 7.574 1.00 60.66 131 SER A O 1
ATOM 902 N N . PRO A 1 132 ? -32.123 -27.937 9.443 1.00 62.66 132 PRO A N 1
ATOM 903 C CA . PRO A 1 132 ? -32.750 -26.833 8.740 1.00 62.66 132 PRO A CA 1
ATOM 904 C C . PRO A 1 132 ? -31.785 -26.328 7.659 1.00 62.66 132 PRO A C 1
ATOM 906 O O . PRO A 1 132 ? -30.569 -26.333 7.886 1.00 62.66 132 PRO A O 1
ATOM 909 N N . PRO A 1 133 ? -32.288 -25.922 6.481 1.00 55.06 133 PRO A N 1
ATOM 910 C CA . PRO A 1 133 ? -31.432 -25.392 5.433 1.00 55.06 133 PRO A CA 1
ATOM 911 C C . PRO A 1 133 ? -30.625 -24.237 6.024 1.00 55.06 133 PRO A C 1
ATOM 913 O O . PRO A 1 133 ? -31.210 -23.313 6.593 1.00 55.06 133 PRO A O 1
ATOM 916 N N . MET A 1 134 ? -29.292 -24.300 5.919 1.00 49.44 134 MET A N 1
ATOM 917 C CA . MET A 1 134 ? -28.458 -23.126 6.153 1.00 49.44 134 MET A CA 1
ATOM 918 C C . MET A 1 134 ? -29.012 -22.035 5.243 1.00 49.44 134 MET A C 1
ATOM 920 O O . MET A 1 134 ? -28.915 -22.136 4.019 1.00 49.44 134 MET A O 1
ATOM 924 N N . GLN A 1 135 ? -29.673 -21.040 5.832 1.00 53.62 135 GLN A N 1
ATOM 925 C CA . GLN A 1 135 ? -30.054 -19.848 5.099 1.00 53.62 135 GLN A CA 1
ATOM 926 C C . GLN A 1 135 ? -28.771 -19.301 4.486 1.00 53.62 135 GLN A C 1
ATOM 928 O O . GLN A 1 135 ? -27.788 -19.077 5.196 1.00 53.62 135 GLN A O 1
ATOM 933 N N . ALA A 1 136 ? -28.769 -19.153 3.161 1.00 53.78 136 ALA A N 1
ATOM 934 C CA . ALA A 1 136 ? -27.695 -18.458 2.481 1.00 53.78 136 ALA A CA 1
ATOM 935 C C . ALA A 1 136 ? -27.496 -17.111 3.195 1.00 53.78 136 ALA A C 1
ATOM 937 O O . ALA A 1 136 ? -28.498 -16.452 3.506 1.00 53.78 136 ALA A O 1
ATOM 938 N N . PRO A 1 137 ? -26.248 -16.717 3.506 1.00 57.59 137 PRO A N 1
ATOM 939 C CA . PRO A 1 137 ? -25.999 -15.411 4.088 1.00 57.59 137 PRO A CA 1
ATOM 940 C C . PRO A 1 137 ? -26.688 -14.348 3.222 1.00 57.59 137 PRO A C 1
ATOM 942 O O . PRO A 1 137 ? -26.731 -14.498 1.994 1.00 57.59 137 PRO A O 1
ATOM 945 N N . PRO A 1 138 ? -27.282 -13.314 3.844 1.00 60.31 138 PRO A N 1
ATOM 946 C CA . PRO A 1 138 ? -27.989 -12.284 3.105 1.00 60.31 138 PRO A CA 1
ATOM 947 C C . PRO A 1 138 ? -27.073 -11.727 2.007 1.00 60.31 138 PRO A C 1
ATOM 949 O O . PRO A 1 138 ? -25.869 -11.572 2.245 1.00 60.31 138 PRO A O 1
ATOM 952 N N . PRO A 1 139 ? -27.611 -11.454 0.803 1.00 52.34 139 PRO A N 1
ATOM 953 C CA . PRO A 1 139 ? -26.815 -10.887 -0.271 1.00 52.34 139 PRO A CA 1
ATOM 954 C C . PRO A 1 139 ? -26.135 -9.614 0.247 1.00 52.34 139 PRO A C 1
ATOM 956 O O . PRO A 1 139 ? -26.785 -8.822 0.940 1.00 52.34 139 PRO A O 1
ATOM 959 N N . PRO A 1 140 ? -24.833 -9.421 -0.037 1.00 57.66 140 PRO A N 1
ATOM 960 C CA . PRO A 1 140 ? -24.135 -8.232 0.413 1.00 57.66 140 PRO A CA 1
ATOM 961 C C . PRO A 1 140 ? -24.879 -6.990 -0.096 1.00 57.66 140 PRO A C 1
ATOM 963 O O . PRO A 1 140 ? -25.454 -7.028 -1.192 1.00 57.66 140 PRO A O 1
ATOM 966 N N . PRO A 1 141 ? -24.894 -5.895 0.683 1.00 61.12 141 PRO A N 1
ATOM 967 C CA . PRO A 1 141 ? -25.543 -4.666 0.257 1.00 61.12 141 PRO A CA 1
ATOM 968 C C . PRO A 1 141 ? -25.003 -4.234 -1.116 1.00 61.12 141 PRO A C 1
ATOM 970 O O . PRO A 1 141 ? -23.827 -4.477 -1.415 1.00 61.12 141 PRO A O 1
ATOM 973 N N . PRO A 1 142 ? -25.845 -3.610 -1.961 1.00 55.34 142 PRO A N 1
ATOM 974 C CA . PRO A 1 142 ? -25.437 -3.167 -3.284 1.00 55.34 142 PRO A CA 1
ATOM 975 C C . PRO A 1 142 ? -24.205 -2.274 -3.164 1.00 55.34 142 PRO A C 1
ATOM 977 O O . PRO A 1 142 ? -24.215 -1.237 -2.500 1.00 55.34 142 PRO A O 1
ATOM 980 N N . VAL A 1 143 ? -23.122 -2.727 -3.788 1.00 56.31 143 VAL A N 1
ATOM 981 C CA . VAL A 1 143 ? -21.850 -2.016 -3.813 1.00 56.31 143 VAL A CA 1
ATOM 982 C C . VAL A 1 143 ? -22.068 -0.733 -4.619 1.00 56.31 143 VAL A C 1
ATOM 984 O O . VAL A 1 143 ? -22.570 -0.826 -5.743 1.00 56.31 143 VAL A O 1
ATOM 987 N N . PRO A 1 144 ? -21.728 0.455 -4.087 1.00 57.69 144 PRO A N 1
ATOM 988 C CA . PRO A 1 144 ? -21.819 1.701 -4.838 1.00 57.69 144 PRO A CA 1
ATOM 989 C C . PRO A 1 144 ? -21.136 1.577 -6.206 1.00 57.69 144 PRO A C 1
ATOM 991 O O . PRO A 1 144 ? -20.061 0.984 -6.323 1.00 57.69 144 PRO A O 1
ATOM 994 N N . ALA A 1 145 ? -21.753 2.139 -7.248 1.00 63.03 145 ALA A N 1
ATOM 995 C CA . ALA A 1 145 ? -21.160 2.202 -8.579 1.00 63.03 145 ALA A CA 1
ATOM 996 C C . ALA A 1 145 ? -19.986 3.196 -8.571 1.00 63.03 145 ALA A C 1
ATOM 998 O O . ALA A 1 145 ? -20.151 4.381 -8.848 1.00 63.03 145 ALA A O 1
ATOM 999 N N . GLY A 1 146 ? -18.799 2.708 -8.210 1.00 82.56 146 GLY A N 1
ATOM 1000 C CA . GLY A 1 146 ? -17.565 3.488 -8.148 1.00 82.56 146 GLY A CA 1
ATOM 1001 C C . GLY A 1 146 ? -16.974 3.603 -6.744 1.00 82.56 146 GLY A C 1
ATOM 1002 O O . GLY A 1 146 ? -17.581 3.235 -5.738 1.00 82.56 146 GLY A O 1
ATOM 1003 N N . LEU A 1 147 ? -15.745 4.116 -6.685 1.00 92.88 147 LEU A N 1
ATOM 1004 C CA . LEU A 1 147 ? -15.040 4.308 -5.422 1.00 92.88 147 LEU A CA 1
ATOM 1005 C C . LEU A 1 147 ? -15.687 5.439 -4.621 1.00 92.88 147 LEU A C 1
ATOM 1007 O O . LEU A 1 147 ? -15.986 6.498 -5.170 1.00 92.88 147 LEU A O 1
ATOM 1011 N N . THR A 1 148 ? -15.863 5.239 -3.316 1.00 94.50 148 THR A N 1
ATOM 1012 C CA . THR A 1 148 ? -16.544 6.200 -2.436 1.00 94.50 148 THR A CA 1
ATOM 1013 C C . THR A 1 148 ? -15.748 6.426 -1.152 1.00 94.50 148 THR A C 1
ATOM 1015 O O . THR A 1 148 ? -15.165 5.499 -0.591 1.00 94.50 148 THR A O 1
ATOM 1018 N N . VAL A 1 149 ? -15.703 7.670 -0.666 1.00 95.44 149 VAL A N 1
ATOM 1019 C CA . VAL A 1 149 ? -15.093 7.988 0.635 1.00 95.44 149 VAL A CA 1
ATOM 1020 C C . VAL A 1 149 ? -15.943 7.389 1.754 1.00 95.44 149 VAL A C 1
ATOM 1022 O O . VAL A 1 149 ? -17.149 7.622 1.819 1.00 95.44 149 VAL A O 1
ATOM 1025 N N . GLY A 1 150 ? -15.313 6.639 2.660 1.00 94.69 150 GLY A N 1
ATOM 1026 C CA . GLY A 1 150 ? -16.024 5.942 3.730 1.00 94.69 150 GLY A CA 1
ATOM 1027 C C . GLY A 1 150 ? -16.815 4.723 3.252 1.00 94.69 150 GLY A C 1
ATOM 1028 O O . GLY A 1 150 ? -17.830 4.392 3.860 1.00 94.69 150 GLY A O 1
ATOM 1029 N N . PHE A 1 151 ? 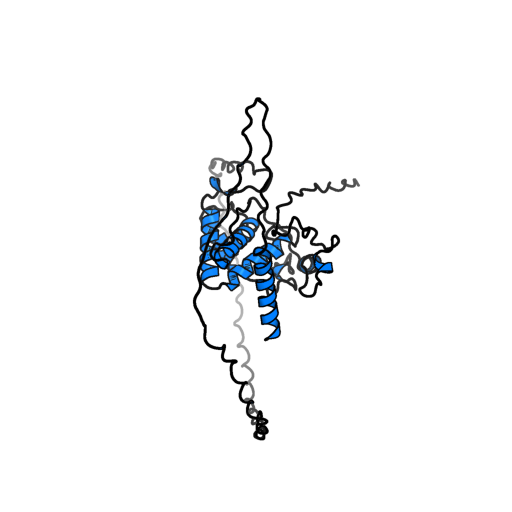-16.361 4.059 2.184 1.00 96.62 151 PHE A N 1
ATOM 1030 C CA . PHE A 1 151 ? -16.954 2.825 1.650 1.00 96.62 151 PHE A CA 1
ATOM 1031 C C . PHE A 1 151 ? -17.207 1.760 2.735 1.00 96.62 151 PHE A C 1
ATOM 1033 O O . PHE A 1 151 ? -18.239 1.096 2.726 1.00 96.62 151 PHE A O 1
ATOM 1040 N N . TYR A 1 152 ? -16.310 1.651 3.721 1.00 97.25 152 TYR A N 1
ATOM 1041 C CA . TYR A 1 152 ? -16.395 0.667 4.804 1.00 97.25 152 TYR A CA 1
ATOM 1042 C C . TYR A 1 152 ? -17.163 1.145 6.048 1.00 97.25 152 TYR A C 1
ATOM 1044 O O . TYR A 1 152 ? -17.268 0.395 7.013 1.00 97.25 152 TYR A O 1
ATOM 1052 N N . LYS A 1 153 ? -17.749 2.355 6.055 1.00 96.38 153 LYS A N 1
ATOM 1053 C CA . LYS A 1 153 ? -18.385 2.948 7.255 1.00 96.38 153 LYS A CA 1
ATOM 1054 C C . LYS A 1 153 ? -19.456 2.074 7.909 1.00 96.38 153 LYS A C 1
ATOM 1056 O O . LYS A 1 153 ? -19.650 2.183 9.113 1.00 96.38 153 LYS A O 1
ATOM 1061 N N . GLN A 1 154 ? -20.168 1.262 7.128 1.00 96.00 154 GLN A N 1
ATOM 1062 C CA . GLN A 1 154 ? -21.216 0.370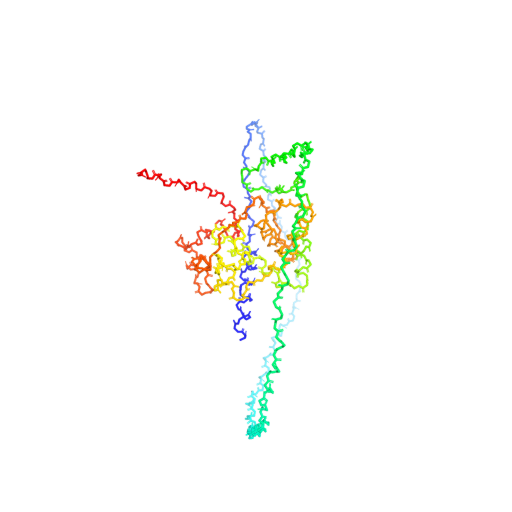 7.636 1.00 96.00 154 GLN A CA 1
ATOM 1063 C C . GLN A 1 154 ? -20.725 -1.071 7.803 1.00 96.00 154 GLN A C 1
ATOM 1065 O O . GLN A 1 154 ? -21.024 -1.701 8.810 1.00 96.00 154 GLN A O 1
ATOM 1070 N N . SER A 1 155 ? -19.973 -1.592 6.830 1.00 97.06 155 SER A N 1
ATOM 1071 C CA . SER A 1 155 ? -19.559 -3.001 6.794 1.00 97.06 155 SER A CA 1
ATOM 1072 C C . SER A 1 155 ? -18.337 -3.308 7.661 1.00 97.06 155 SER A C 1
ATOM 1074 O O . SER A 1 155 ? -18.223 -4.415 8.177 1.00 97.06 155 SER A O 1
ATOM 1076 N N . CYS A 1 156 ? -17.427 -2.348 7.832 1.00 98.25 156 CYS A N 1
ATOM 1077 C CA . CYS A 1 156 ? -16.282 -2.454 8.730 1.00 98.25 156 CYS A CA 1
ATOM 1078 C C . CYS A 1 156 ? -15.879 -1.061 9.251 1.00 98.25 156 CYS A C 1
ATOM 1080 O O . CYS A 1 156 ? -14.924 -0.457 8.755 1.00 98.25 156 CYS A O 1
ATOM 1082 N N . PRO A 1 157 ? -16.598 -0.520 10.256 1.00 98.00 157 PRO A N 1
ATOM 1083 C CA . PRO A 1 157 ? -16.443 0.873 10.692 1.00 98.00 157 PRO A CA 1
ATOM 1084 C C . PRO A 1 157 ? -15.030 1.240 11.166 1.00 98.00 157 PRO A C 1
ATOM 1086 O O . PRO A 1 157 ? -14.632 2.398 11.075 1.00 98.00 157 PRO A O 1
ATOM 1089 N N . ARG A 1 158 ? -14.268 0.252 11.653 1.00 98.00 158 ARG A N 1
ATOM 1090 C CA . ARG A 1 158 ? -12.891 0.417 12.143 1.00 98.00 158 ARG A CA 1
ATOM 1091 C C . ARG A 1 158 ? -11.818 0.148 11.083 1.00 98.00 158 ARG A C 1
ATOM 1093 O O . ARG A 1 158 ? -10.639 0.183 11.410 1.00 98.00 158 ARG A O 1
ATOM 1100 N N . ALA A 1 159 ? -12.188 -0.112 9.826 1.00 98.38 159 ALA A N 1
ATOM 1101 C CA . ALA A 1 159 ? -11.232 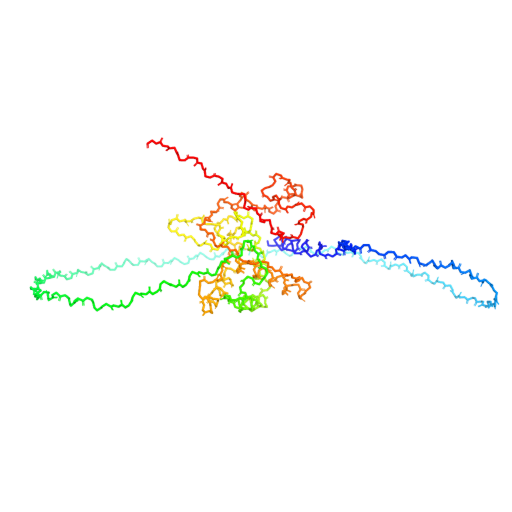-0.529 8.798 1.00 98.38 159 ALA A CA 1
ATOM 1102 C C . ALA A 1 159 ? -10.080 0.470 8.607 1.00 98.38 159 ALA A C 1
ATOM 1104 O O . ALA A 1 159 ? -8.910 0.108 8.697 1.00 98.38 159 ALA A O 1
ATOM 1105 N N . GLU A 1 160 ? -10.411 1.742 8.376 1.00 98.38 160 GLU A N 1
ATOM 1106 C CA . GLU A 1 160 ? -9.403 2.784 8.155 1.00 98.38 160 GLU A CA 1
ATOM 1107 C C . GLU A 1 160 ? -8.588 3.086 9.422 1.00 98.38 160 GLU A C 1
ATOM 1109 O O . GLU A 1 160 ? -7.415 3.429 9.318 1.00 98.38 160 GLU A O 1
ATOM 1114 N N . GLU A 1 161 ? -9.181 2.928 10.610 1.00 98.62 161 GLU A N 1
ATOM 1115 C CA . GLU A 1 161 ? -8.483 3.085 11.893 1.00 98.62 161 GLU A CA 1
ATOM 1116 C C . GLU A 1 161 ? -7.414 1.998 12.071 1.00 98.62 161 GLU A C 1
ATOM 1118 O O . GLU A 1 161 ? -6.250 2.325 12.291 1.00 98.62 161 GLU A O 1
ATOM 1123 N N . ILE A 1 162 ? -7.787 0.726 11.892 1.00 98.81 162 ILE A N 1
ATOM 1124 C CA . ILE A 1 162 ? -6.881 -0.427 12.019 1.00 98.81 162 ILE A CA 1
ATOM 1125 C C . ILE A 1 162 ? -5.692 -0.290 11.057 1.00 98.81 162 ILE A C 1
ATOM 1127 O O . ILE A 1 162 ? -4.539 -0.431 11.466 1.00 98.81 162 ILE A O 1
ATOM 1131 N N . ILE A 1 163 ? -5.952 0.047 9.787 1.00 98.81 163 ILE A N 1
ATOM 1132 C CA . ILE A 1 163 ? -4.889 0.262 8.790 1.00 98.81 163 ILE A CA 1
ATOM 1133 C C . ILE A 1 163 ? -3.960 1.396 9.241 1.00 98.81 163 ILE A C 1
ATOM 1135 O O . ILE A 1 163 ? -2.738 1.235 9.244 1.00 98.81 163 ILE A O 1
ATOM 1139 N N . SER A 1 164 ? -4.532 2.523 9.673 1.00 98.69 164 SER A N 1
ATOM 1140 C CA . SER A 1 164 ? -3.773 3.689 10.126 1.00 98.69 164 SER A CA 1
ATOM 1141 C C . SER A 1 164 ? -2.869 3.369 11.318 1.00 98.69 164 SER A C 1
ATOM 1143 O O . SER A 1 164 ? -1.721 3.816 11.358 1.00 98.69 164 SER A O 1
ATOM 1145 N N . GLU A 1 165 ? -3.342 2.570 12.276 1.00 98.75 165 GLU A N 1
ATOM 1146 C CA . GLU A 1 165 ? -2.574 2.150 13.453 1.00 98.75 165 GLU A CA 1
ATOM 1147 C C . GLU A 1 165 ? -1.382 1.260 13.089 1.00 98.75 165 GLU A C 1
ATOM 1149 O O . GLU A 1 165 ? -0.253 1.535 13.514 1.00 98.75 165 GLU A O 1
ATOM 1154 N N . VAL A 1 166 ? -1.608 0.238 12.258 1.00 98.81 166 VAL A N 1
ATOM 1155 C CA . VAL A 1 166 ? -0.553 -0.671 11.783 1.00 98.81 166 VAL A CA 1
ATOM 1156 C C . VAL A 1 166 ? 0.518 0.104 11.012 1.00 98.81 166 VAL A C 1
ATOM 1158 O O . VAL A 1 166 ? 1.717 -0.019 11.285 1.00 98.81 166 VAL A O 1
ATOM 1161 N N . VAL A 1 167 ? 0.096 0.987 10.106 1.00 98.75 167 VAL A N 1
ATOM 1162 C CA . VAL A 1 167 ? 1.001 1.808 9.291 1.00 98.75 167 VAL A CA 1
ATOM 1163 C C . VAL A 1 167 ? 1.760 2.820 10.141 1.00 98.75 167 VAL A C 1
ATOM 1165 O O . VAL A 1 167 ? 2.957 3.026 9.915 1.00 98.75 167 VAL A O 1
ATOM 1168 N N . ARG A 1 168 ? 1.114 3.426 11.146 1.00 98.62 168 ARG A N 1
ATOM 1169 C CA . ARG A 1 168 ? 1.770 4.335 12.096 1.00 98.62 168 ARG A CA 1
ATOM 1170 C C . ARG A 1 168 ? 2.883 3.612 12.832 1.00 98.62 168 ARG A C 1
ATOM 1172 O O . ARG A 1 168 ? 4.017 4.078 12.809 1.00 98.62 168 ARG A O 1
ATOM 1179 N N . LYS A 1 169 ? 2.578 2.455 13.425 1.00 98.62 169 LYS A N 1
ATOM 1180 C CA . LYS A 1 169 ? 3.552 1.629 14.147 1.00 98.62 169 LYS A CA 1
ATOM 1181 C C . LYS A 1 169 ? 4.751 1.285 13.260 1.00 98.62 169 LYS A C 1
ATOM 1183 O O . LYS A 1 169 ? 5.891 1.512 13.665 1.00 98.62 169 LYS A O 1
ATOM 1188 N N . ALA A 1 170 ? 4.503 0.804 12.040 1.00 98.25 170 ALA A N 1
ATOM 1189 C CA . ALA A 1 170 ? 5.559 0.452 11.094 1.00 98.25 170 ALA A CA 1
ATOM 1190 C C . ALA A 1 170 ? 6.409 1.666 10.676 1.00 98.25 170 ALA A C 1
ATOM 1192 O O . ALA A 1 170 ? 7.636 1.586 10.651 1.00 98.25 170 ALA A O 1
ATOM 1193 N N . THR A 1 171 ? 5.770 2.803 10.390 1.00 97.19 171 THR A N 1
ATOM 1194 C CA . THR A 1 171 ? 6.447 4.029 9.935 1.00 97.19 171 THR A CA 1
ATOM 1195 C C . THR A 1 171 ? 7.244 4.696 11.056 1.00 97.19 171 THR A C 1
ATOM 1197 O O . THR A 1 171 ? 8.338 5.197 10.809 1.00 97.19 171 THR A O 1
ATOM 1200 N N . THR A 1 172 ? 6.740 4.678 12.294 1.00 96.88 172 THR A N 1
ATOM 1201 C CA . THR A 1 172 ? 7.467 5.174 13.472 1.00 96.88 172 THR A CA 1
ATOM 1202 C C . THR A 1 172 ? 8.696 4.321 13.767 1.00 96.88 172 THR A C 1
ATOM 1204 O O . THR A 1 172 ? 9.749 4.870 14.079 1.00 96.88 172 THR A O 1
ATOM 1207 N N . LEU A 1 173 ? 8.585 2.994 13.643 1.00 97.25 173 LEU A N 1
ATOM 1208 C CA . LEU A 1 173 ? 9.717 2.092 13.846 1.00 97.25 173 LEU A CA 1
ATOM 1209 C C . LEU A 1 173 ? 10.769 2.240 12.737 1.00 97.25 173 LEU A C 1
ATOM 1211 O O . LEU A 1 173 ? 11.968 2.240 13.008 1.00 97.25 173 LEU A O 1
ATOM 1215 N N . ASN A 1 174 ? 10.326 2.359 11.486 1.00 97.00 174 ASN A N 1
ATOM 1216 C CA . ASN A 1 174 ? 11.196 2.514 10.330 1.00 97.00 174 ASN A CA 1
ATOM 1217 C C . ASN A 1 174 ? 10.514 3.386 9.257 1.00 97.00 174 ASN A C 1
ATOM 1219 O O . ASN A 1 174 ? 9.682 2.882 8.496 1.00 97.00 174 ASN A O 1
ATOM 1223 N N . PRO A 1 175 ? 10.914 4.664 9.099 1.00 96.38 175 PRO A N 1
ATOM 1224 C CA . PRO A 1 175 ? 10.355 5.555 8.076 1.00 96.38 175 PRO A CA 1
ATOM 1225 C C . PRO A 1 175 ? 10.489 5.016 6.643 1.00 96.38 175 PRO A C 1
ATOM 1227 O O . PRO A 1 175 ? 9.698 5.353 5.759 1.00 96.38 175 PRO A O 1
ATOM 1230 N N . GLY A 1 176 ? 11.460 4.128 6.401 1.00 96.75 176 GLY A N 1
ATOM 1231 C CA . GLY A 1 176 ? 11.618 3.429 5.130 1.00 96.75 176 GLY A CA 1
ATOM 1232 C C . GLY A 1 176 ? 10.415 2.556 4.754 1.00 96.75 176 GLY A C 1
ATOM 1233 O O . GLY A 1 176 ? 10.170 2.381 3.557 1.00 96.75 176 GLY A O 1
ATOM 1234 N N . MET A 1 177 ? 9.648 2.064 5.734 1.00 98.00 177 MET A N 1
ATOM 1235 C CA . MET A 1 177 ? 8.412 1.304 5.516 1.00 98.00 177 MET A CA 1
ATOM 1236 C C . MET A 1 177 ? 7.318 2.182 4.927 1.00 98.00 177 MET A C 1
ATOM 1238 O O . MET A 1 177 ? 6.716 1.796 3.930 1.00 98.00 177 MET A O 1
ATOM 1242 N N . GLY A 1 178 ? 7.144 3.402 5.445 1.00 97.56 178 GLY A N 1
ATOM 1243 C CA . GLY A 1 178 ? 6.206 4.365 4.869 1.00 97.56 178 GLY A CA 1
ATOM 1244 C C . GLY A 1 178 ? 6.527 4.666 3.400 1.00 97.56 178 GLY A C 1
ATOM 1245 O O . GLY A 1 178 ? 5.649 4.615 2.542 1.00 97.56 178 GLY A O 1
ATOM 1246 N N . GLY A 1 179 ? 7.810 4.871 3.077 1.00 97.50 179 GLY A N 1
ATOM 1247 C CA . GLY A 1 179 ? 8.245 5.042 1.686 1.00 97.50 179 GLY A CA 1
ATOM 1248 C C . GLY A 1 179 ? 8.017 3.794 0.821 1.00 97.50 179 GLY A C 1
ATOM 1249 O O . GLY A 1 179 ? 7.692 3.912 -0.358 1.00 97.50 179 GLY A O 1
ATOM 1250 N N . GLY A 1 180 ? 8.155 2.599 1.406 1.00 98.31 180 GLY A N 1
ATOM 1251 C CA . GLY A 1 180 ? 7.861 1.323 0.749 1.00 98.31 180 GLY A CA 1
ATOM 1252 C C . GLY A 1 180 ? 6.382 1.163 0.397 1.00 98.31 180 GLY A C 1
ATOM 1253 O O . GLY A 1 180 ? 6.073 0.802 -0.732 1.00 98.31 180 GLY A O 1
ATOM 1254 N N . LEU A 1 181 ? 5.480 1.517 1.314 1.00 98.69 181 LEU A N 1
ATOM 1255 C CA . LEU A 1 181 ? 4.027 1.454 1.113 1.00 98.69 181 LEU A CA 1
ATOM 1256 C C . LEU A 1 181 ? 3.548 2.427 0.032 1.00 98.69 181 LEU A C 1
ATOM 1258 O O . LEU A 1 181 ? 2.780 2.046 -0.846 1.00 98.69 181 LEU A O 1
ATOM 1262 N N . ILE A 1 182 ? 4.058 3.663 0.041 1.00 98.50 182 ILE A N 1
ATOM 1263 C CA . ILE A 1 182 ? 3.762 4.651 -1.009 1.00 98.50 182 ILE A CA 1
ATOM 1264 C C . ILE A 1 182 ? 4.211 4.126 -2.376 1.00 98.50 182 ILE A C 1
ATOM 1266 O O . ILE A 1 182 ? 3.479 4.217 -3.361 1.00 98.50 182 ILE A O 1
ATOM 1270 N N . ARG A 1 183 ? 5.409 3.532 -2.435 1.00 98.06 183 ARG A N 1
ATOM 1271 C CA . ARG A 1 183 ? 5.915 2.905 -3.654 1.00 98.06 183 ARG A CA 1
ATOM 1272 C C . ARG A 1 183 ? 5.072 1.696 -4.068 1.00 98.06 183 ARG A C 1
ATOM 1274 O O . ARG A 1 183 ? 4.834 1.525 -5.256 1.00 98.06 183 ARG A O 1
ATOM 1281 N N . MET A 1 184 ? 4.609 0.881 -3.126 1.00 98.50 184 MET A N 1
ATOM 1282 C CA . MET A 1 184 ? 3.749 -0.268 -3.407 1.00 98.50 184 MET A CA 1
ATOM 1283 C C . MET A 1 184 ? 2.442 0.142 -4.069 1.00 98.50 184 MET A C 1
ATOM 1285 O O . MET A 1 184 ? 2.128 -0.395 -5.124 1.00 98.50 184 MET A O 1
ATOM 1289 N N . ALA A 1 185 ? 1.763 1.154 -3.531 1.00 98.25 185 ALA A N 1
ATOM 1290 C CA . ALA A 1 185 ? 0.573 1.731 -4.151 1.00 98.25 185 ALA A CA 1
ATOM 1291 C C . ALA A 1 185 ? 0.835 2.261 -5.569 1.00 98.25 185 ALA A C 1
ATOM 1293 O O . ALA A 1 185 ? 0.026 2.070 -6.474 1.00 98.25 185 ALA A O 1
ATOM 1294 N N . PHE A 1 186 ? 1.986 2.906 -5.790 1.00 96.31 186 PHE A N 1
ATOM 1295 C CA . PHE A 1 186 ? 2.388 3.328 -7.133 1.00 96.31 186 PHE A CA 1
ATOM 1296 C C . PHE A 1 186 ? 2.572 2.130 -8.078 1.00 96.31 186 PHE A C 1
ATOM 1298 O O . PHE A 1 186 ? 2.045 2.154 -9.184 1.00 96.31 186 PHE A O 1
ATOM 1305 N N . HIS A 1 187 ? 3.292 1.088 -7.659 1.00 96.25 187 HIS A N 1
ATOM 1306 C CA . HIS A 1 187 ? 3.550 -0.069 -8.516 1.00 96.25 187 HIS A CA 1
ATOM 1307 C C . HIS A 1 187 ? 2.284 -0.881 -8.813 1.00 96.25 187 HIS A C 1
ATOM 1309 O O . HIS A 1 187 ? 2.118 -1.282 -9.959 1.00 96.25 187 HIS A O 1
ATOM 1315 N N . ASP A 1 188 ? 1.405 -1.059 -7.822 1.00 97.44 188 ASP A N 1
ATOM 1316 C CA . ASP A 1 188 ? 0.106 -1.721 -7.984 1.00 97.44 188 ASP A CA 1
ATOM 1317 C C . ASP A 1 188 ? -0.710 -1.004 -9.065 1.00 97.44 188 ASP A C 1
ATOM 1319 O O . ASP A 1 188 ? -0.929 -1.517 -10.152 1.00 97.44 188 ASP A O 1
ATOM 1323 N N . CYS A 1 189 ? -1.003 0.282 -8.861 1.00 94.88 189 CYS A N 1
ATOM 1324 C CA . CYS A 1 189 ? -1.826 1.052 -9.790 1.00 94.88 189 CYS A CA 1
ATOM 1325 C C . CYS A 1 189 ? -1.273 1.165 -11.219 1.00 94.88 189 CYS A C 1
ATOM 1327 O O . CYS A 1 189 ? -2.040 1.432 -12.148 1.00 94.88 189 CYS A O 1
ATOM 1329 N N . PHE A 1 190 ? 0.043 1.041 -11.402 1.00 90.88 190 PHE A N 1
ATOM 1330 C CA . PHE A 1 190 ? 0.676 1.170 -12.713 1.00 90.88 190 PHE A CA 1
ATOM 1331 C C . PHE A 1 190 ? 0.693 -0.143 -13.494 1.00 90.88 190 PHE A C 1
ATOM 1333 O O . PHE A 1 190 ? 0.833 -0.095 -14.715 1.00 90.88 190 PHE A O 1
ATOM 1340 N N . VAL A 1 191 ? 0.509 -1.292 -12.842 1.00 91.94 191 VAL A N 1
ATOM 1341 C CA . VAL A 1 191 ? 0.442 -2.597 -13.499 1.00 91.94 191 VAL A CA 1
ATOM 1342 C C . VAL A 1 191 ? -0.995 -3.102 -13.444 1.00 91.94 191 VAL A C 1
ATOM 1344 O O . VAL A 1 191 ? -1.493 -3.477 -12.402 1.00 91.94 191 VAL A O 1
ATOM 1347 N N . GLN A 1 192 ? -1.696 -3.070 -14.580 1.00 86.69 192 GLN A N 1
ATOM 1348 C CA . GLN A 1 192 ? -3.102 -3.499 -14.722 1.00 86.69 192 GLN A CA 1
ATOM 1349 C C . GLN A 1 192 ? -4.152 -2.773 -13.841 1.00 86.69 192 GLN A C 1
ATOM 1351 O O . GLN A 1 192 ? -5.345 -2.914 -14.108 1.00 86.69 192 GLN A O 1
ATOM 1356 N N . GLY A 1 193 ? -3.749 -1.900 -12.914 1.00 91.38 193 GLY A N 1
ATOM 1357 C CA . GLY A 1 193 ? -4.628 -1.063 -12.097 1.00 91.38 193 GLY A CA 1
ATOM 1358 C C . GLY A 1 193 ? -4.438 -1.321 -10.603 1.00 91.38 193 GLY A C 1
ATOM 1359 O O . GLY A 1 193 ? -3.658 -2.164 -10.207 1.00 91.38 193 GLY A O 1
ATOM 1360 N N . CYS A 1 194 ? -5.130 -0.564 -9.748 1.00 95.94 194 CYS A N 1
ATOM 1361 C CA . CYS A 1 194 ? -4.985 -0.709 -8.294 1.00 95.94 194 CYS A CA 1
ATOM 1362 C C . CYS A 1 194 ? -5.813 -1.909 -7.793 1.00 95.94 194 CYS A C 1
ATOM 1364 O O . CYS A 1 194 ? -6.944 -1.719 -7.326 1.00 95.94 194 CYS A O 1
ATOM 1366 N N . ASP A 1 195 ? -5.305 -3.123 -7.975 1.00 96.75 195 ASP A N 1
ATOM 1367 C CA . ASP A 1 195 ? -6.010 -4.379 -7.710 1.00 96.75 195 ASP A CA 1
ATOM 1368 C C . ASP A 1 195 ? -5.235 -5.344 -6.793 1.00 96.75 195 ASP A C 1
ATOM 1370 O O . ASP A 1 195 ? -5.617 -6.502 -6.659 1.00 96.75 195 ASP A O 1
ATOM 1374 N N . ALA A 1 196 ? -4.182 -4.891 -6.110 1.00 98.38 196 ALA A N 1
ATOM 1375 C CA . ALA A 1 196 ? -3.328 -5.713 -5.248 1.00 98.38 196 ALA A CA 1
ATOM 1376 C C . ALA A 1 196 ? -2.64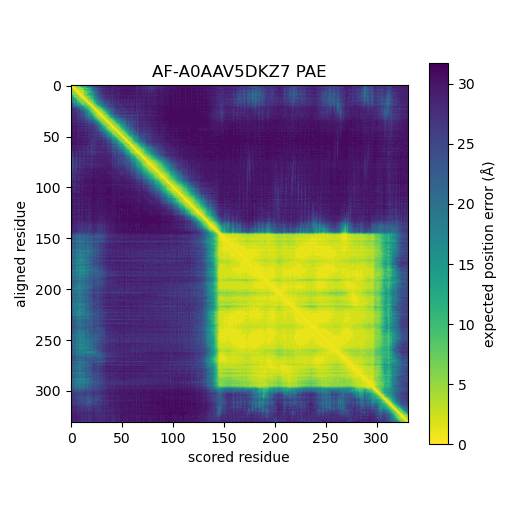3 -6.913 -5.939 1.00 98.38 196 ALA A C 1
ATOM 1378 O O . ALA A 1 196 ? -2.108 -7.794 -5.254 1.00 98.38 196 ALA A O 1
ATOM 1379 N N . SER A 1 197 ? -2.579 -6.946 -7.272 1.00 97.88 197 SER A N 1
ATOM 1380 C CA . SER A 1 197 ? -1.851 -7.969 -8.040 1.00 97.88 197 SER A CA 1
ATOM 1381 C C . SER A 1 197 ? -0.365 -8.053 -7.664 1.00 97.88 197 SER A C 1
ATOM 1383 O O . SER A 1 197 ? 0.229 -9.140 -7.702 1.00 97.88 197 SER A O 1
ATOM 1385 N N . ILE A 1 198 ? 0.230 -6.951 -7.199 1.00 98.06 198 ILE A N 1
ATOM 1386 C CA . ILE A 1 198 ? 1.614 -6.917 -6.705 1.00 98.06 198 ILE A CA 1
ATOM 1387 C C . ILE A 1 198 ? 1.850 -7.773 -5.450 1.00 98.06 198 ILE A C 1
ATOM 1389 O O . ILE A 1 198 ? 2.980 -8.200 -5.189 1.00 98.06 198 ILE A O 1
ATOM 1393 N N . LEU A 1 199 ? 0.809 -8.027 -4.652 1.00 98.38 199 LEU A N 1
ATOM 1394 C CA . LEU A 1 199 ? 0.925 -8.774 -3.398 1.00 98.38 199 LEU A CA 1
ATOM 1395 C C . LEU A 1 199 ? 1.025 -10.286 -3.617 1.00 98.38 199 LEU A C 1
ATOM 1397 O O . LEU A 1 199 ? 1.447 -10.994 -2.702 1.00 98.38 199 LEU A O 1
ATOM 1401 N N . LEU A 1 200 ? 0.668 -10.783 -4.805 1.00 98.06 200 LEU A N 1
ATOM 1402 C CA . LEU A 1 200 ? 0.606 -12.215 -5.081 1.00 98.06 200 LEU A CA 1
ATOM 1403 C C . LEU A 1 200 ? 1.995 -12.867 -5.034 1.00 98.06 200 LEU A C 1
ATOM 1405 O O . LEU A 1 200 ? 2.949 -12.426 -5.682 1.00 98.06 200 LEU A O 1
ATOM 1409 N N . ASP A 1 201 ? 2.083 -13.946 -4.259 1.00 97.69 201 ASP A N 1
ATOM 1410 C CA . ASP A 1 201 ? 3.271 -14.783 -4.144 1.00 97.69 201 ASP A CA 1
ATOM 1411 C C . ASP A 1 201 ? 3.365 -15.819 -5.267 1.00 97.69 201 ASP A C 1
ATOM 1413 O O . ASP A 1 201 ? 2.352 -16.193 -5.867 1.00 97.69 201 ASP A O 1
ATOM 1417 N N . PRO A 1 202 ? 4.586 -16.291 -5.580 1.00 97.44 202 PRO A N 1
ATOM 1418 C CA . PRO A 1 202 ? 4.772 -17.325 -6.581 1.00 97.44 202 PRO A CA 1
ATOM 1419 C C . PRO A 1 202 ? 4.094 -18.625 -6.145 1.00 97.44 202 PRO A C 1
ATOM 1421 O O . PRO A 1 202 ? 4.253 -19.094 -5.019 1.00 97.44 202 PRO A O 1
ATOM 1424 N N . THR A 1 203 ? 3.377 -19.243 -7.077 1.00 97.50 203 THR A N 1
ATOM 1425 C CA . THR A 1 203 ? 2.729 -20.547 -6.902 1.00 97.50 203 THR A CA 1
ATOM 1426 C C . THR A 1 203 ? 3.157 -21.500 -8.022 1.00 97.50 203 THR A C 1
ATOM 1428 O O . THR A 1 203 ? 3.703 -21.053 -9.033 1.00 97.50 203 THR A O 1
ATOM 1431 N N . PRO A 1 204 ? 2.890 -22.815 -7.920 1.00 97.69 204 PRO A N 1
ATOM 1432 C CA . PRO A 1 204 ? 3.164 -23.738 -9.023 1.00 97.69 204 PRO A CA 1
ATOM 1433 C C . PRO A 1 204 ? 2.451 -23.363 -10.333 1.00 97.69 204 PRO A C 1
ATOM 1435 O O . PRO A 1 204 ? 2.985 -23.596 -11.413 1.00 97.69 204 PRO A O 1
ATOM 1438 N N . THR A 1 205 ? 1.255 -22.771 -10.249 1.00 96.50 205 THR A N 1
ATOM 1439 C CA . THR A 1 205 ? 0.473 -22.334 -11.416 1.00 96.50 205 THR A CA 1
ATOM 1440 C C . THR A 1 205 ? 0.881 -20.952 -11.926 1.00 96.50 205 THR A C 1
ATOM 1442 O O . THR A 1 205 ? 0.687 -20.663 -13.105 1.00 96.50 205 THR A O 1
ATOM 1445 N N . ASN A 1 206 ? 1.470 -20.111 -11.072 1.00 96.94 206 ASN A N 1
ATOM 1446 C CA . ASN A 1 206 ? 2.048 -18.825 -11.442 1.00 96.94 206 ASN A CA 1
ATOM 1447 C C . ASN A 1 206 ? 3.419 -18.625 -10.769 1.00 96.94 206 ASN A C 1
ATOM 1449 O O . ASN A 1 206 ? 3.512 -17.973 -9.726 1.00 96.94 206 ASN A O 1
ATOM 1453 N N . PRO A 1 207 ? 4.502 -19.164 -11.351 1.00 97.50 207 PRO A N 1
ATOM 1454 C CA . PRO A 1 207 ? 5.821 -19.120 -10.727 1.00 97.50 207 PRO A CA 1
ATOM 1455 C C . PRO A 1 207 ? 6.511 -17.755 -10.843 1.00 97.50 207 PRO A C 1
ATOM 1457 O O . PRO A 1 207 ? 7.587 -17.583 -10.275 1.00 97.50 207 PRO A O 1
ATOM 1460 N N . GLN A 1 208 ? 5.958 -16.805 -11.608 1.00 97.75 208 GLN A N 1
ATOM 1461 C CA . GLN A 1 208 ? 6.591 -15.517 -11.924 1.00 97.75 208 GLN A CA 1
ATOM 1462 C C . GLN A 1 208 ? 5.602 -14.341 -11.787 1.00 97.75 208 GLN A C 1
ATOM 1464 O O . GLN A 1 208 ? 5.288 -13.687 -12.788 1.00 97.75 208 GLN A O 1
ATOM 1469 N N . PRO A 1 209 ? 5.104 -14.046 -10.571 1.00 98.06 209 PRO A N 1
ATOM 1470 C CA . PRO A 1 209 ? 4.268 -12.875 -10.319 1.00 98.06 209 PRO A CA 1
ATOM 1471 C C . PRO A 1 209 ? 5.086 -11.578 -10.327 1.00 98.06 209 PRO A C 1
ATOM 1473 O O . PRO A 1 209 ? 6.320 -11.583 -10.317 1.00 98.06 209 PRO A O 1
ATOM 1476 N N . GLU A 1 210 ? 4.396 -10.443 -10.284 1.00 98.06 210 GLU A N 1
ATOM 1477 C CA . GLU A 1 210 ? 4.994 -9.105 -10.243 1.00 98.06 210 GLU A CA 1
ATOM 1478 C C . GLU A 1 210 ? 5.974 -8.913 -9.094 1.00 98.06 210 GLU A C 1
ATOM 1480 O O . GLU A 1 210 ? 6.965 -8.202 -9.263 1.00 98.06 210 GLU A O 1
ATOM 1485 N N . LYS A 1 211 ? 5.755 -9.572 -7.951 1.00 97.56 211 LYS A N 1
ATOM 1486 C CA . LYS A 1 211 ? 6.665 -9.539 -6.799 1.00 97.56 211 LYS A CA 1
ATOM 1487 C C . LYS A 1 211 ? 8.100 -9.940 -7.177 1.00 97.56 211 LYS A C 1
ATOM 1489 O O . LYS A 1 211 ? 9.048 -9.394 -6.620 1.00 97.56 211 LYS A O 1
ATOM 1494 N N . LEU A 1 212 ? 8.263 -10.826 -8.168 1.00 97.56 212 LEU A N 1
ATOM 1495 C CA . LEU A 1 212 ? 9.559 -11.271 -8.701 1.00 97.56 212 LEU A CA 1
ATOM 1496 C C . LEU A 1 212 ? 10.053 -10.459 -9.910 1.00 97.56 212 LEU A C 1
ATOM 1498 O O . LEU A 1 212 ? 11.155 -10.705 -10.400 1.00 97.56 212 LEU A O 1
ATOM 1502 N N . GLY A 1 213 ? 9.269 -9.493 -10.394 1.00 96.81 213 GLY A N 1
ATOM 1503 C CA . GLY A 1 213 ? 9.662 -8.612 -11.490 1.00 96.81 213 GLY A CA 1
ATOM 1504 C C . GLY A 1 213 ? 10.922 -7.811 -11.161 1.00 96.81 213 GLY A C 1
ATOM 1505 O O . GLY A 1 213 ? 11.160 -7.453 -10.009 1.00 96.81 213 GLY A O 1
ATOM 1506 N N . ILE A 1 214 ? 11.723 -7.491 -12.180 1.00 96.00 214 ILE A N 1
ATOM 1507 C CA . ILE A 1 214 ? 13.009 -6.783 -12.028 1.00 96.00 214 ILE A CA 1
ATOM 1508 C C . ILE A 1 214 ? 12.884 -5.462 -11.244 1.00 96.00 214 ILE A C 1
ATOM 1510 O O . ILE A 1 214 ? 13.724 -5.206 -10.379 1.00 96.00 214 ILE A O 1
ATOM 1514 N N . PRO A 1 215 ? 11.852 -4.620 -11.465 1.00 94.94 215 PRO A N 1
ATOM 1515 C CA . PRO A 1 215 ? 11.665 -3.415 -10.662 1.00 94.94 215 PRO A CA 1
ATOM 1516 C C . PRO A 1 215 ? 11.332 -3.716 -9.201 1.00 94.94 215 PRO A C 1
ATOM 1518 O O . PRO A 1 215 ? 11.560 -2.859 -8.352 1.00 94.94 215 PRO A O 1
ATOM 1521 N N . ASN A 1 216 ? 10.795 -4.900 -8.899 1.00 96.94 216 ASN A N 1
ATOM 1522 C CA . ASN A 1 216 ? 10.226 -5.228 -7.601 1.00 96.94 216 ASN A CA 1
ATOM 1523 C C . ASN A 1 216 ? 11.163 -6.045 -6.711 1.00 96.94 216 ASN A C 1
ATOM 1525 O O . ASN A 1 216 ? 11.279 -5.752 -5.525 1.00 96.94 216 ASN A O 1
ATOM 1529 N N . ASN A 1 217 ? 11.891 -7.007 -7.265 1.00 96.19 217 ASN A N 1
ATOM 1530 C CA . ASN A 1 217 ? 12.763 -7.893 -6.503 1.00 96.19 217 ASN A CA 1
ATOM 1531 C C . ASN A 1 217 ? 14.234 -7.436 -6.575 1.00 96.19 217 ASN A C 1
ATOM 1533 O O . ASN A 1 217 ? 14.760 -7.313 -7.683 1.00 96.19 217 ASN A O 1
ATOM 1537 N N . PRO A 1 218 ? 14.938 -7.191 -5.451 1.00 94.81 218 PRO A N 1
ATOM 1538 C CA . PRO A 1 218 ? 14.518 -7.286 -4.042 1.00 94.81 218 PRO A CA 1
ATOM 1539 C C . PRO A 1 218 ? 14.125 -5.924 -3.431 1.00 94.81 218 PRO A C 1
ATOM 1541 O O . PRO A 1 218 ? 14.261 -5.704 -2.231 1.00 94.81 218 PRO A O 1
ATOM 1544 N N . SER A 1 219 ? 13.755 -4.945 -4.259 1.00 93.94 219 SER A N 1
ATOM 1545 C CA . SER A 1 219 ? 13.651 -3.543 -3.834 1.00 93.94 219 SER A CA 1
ATOM 1546 C C . SER A 1 219 ? 12.320 -3.172 -3.162 1.00 93.94 219 SER A C 1
ATOM 1548 O O . SER A 1 219 ? 12.255 -2.167 -2.450 1.00 93.94 219 SER A O 1
ATOM 1550 N N . MET A 1 220 ? 11.246 -3.916 -3.428 1.00 97.25 220 MET A N 1
ATOM 1551 C CA . MET A 1 220 ? 9.922 -3.705 -2.841 1.00 97.25 220 MET A CA 1
ATOM 1552 C C . MET A 1 220 ? 9.881 -4.230 -1.412 1.00 97.25 220 MET A C 1
ATOM 1554 O O . MET A 1 220 ? 10.475 -5.254 -1.096 1.00 97.25 220 MET A O 1
ATOM 1558 N N . ARG A 1 221 ? 9.180 -3.504 -0.542 1.00 96.00 221 ARG A N 1
ATOM 1559 C CA . ARG A 1 221 ? 9.093 -3.772 0.899 1.00 96.00 221 ARG A CA 1
ATOM 1560 C C . ARG A 1 221 ? 7.781 -3.237 1.457 1.00 96.00 221 ARG A C 1
ATOM 1562 O O . ARG A 1 221 ? 7.180 -2.366 0.828 1.00 96.00 221 ARG A O 1
ATOM 1569 N N . GLY A 1 222 ? 7.387 -3.692 2.644 1.00 97.25 222 GLY A N 1
ATOM 1570 C CA . GLY A 1 222 ? 6.109 -3.318 3.250 1.00 97.25 222 GLY A CA 1
ATOM 1571 C C . GLY A 1 222 ? 5.020 -4.369 3.093 1.00 97.25 222 GLY A C 1
ATOM 1572 O O . GLY A 1 222 ? 3.915 -4.125 3.563 1.00 97.25 222 GLY A O 1
ATOM 1573 N N . PHE A 1 223 ? 5.319 -5.521 2.483 1.00 98.50 223 PHE A N 1
ATOM 1574 C CA . PHE A 1 223 ? 4.372 -6.631 2.350 1.00 98.50 223 PHE A CA 1
ATOM 1575 C C . PHE A 1 223 ? 3.903 -7.108 3.728 1.00 98.50 223 PHE A C 1
ATOM 1577 O O . PHE A 1 223 ? 2.712 -7.252 3.957 1.00 98.50 223 PHE A O 1
ATOM 1584 N N . GLU A 1 224 ? 4.823 -7.185 4.687 1.00 98.31 224 GLU A N 1
ATOM 1585 C CA . GLU A 1 224 ? 4.551 -7.579 6.067 1.00 98.31 224 GLU A CA 1
ATOM 1586 C C . GLU A 1 224 ? 3.606 -6.615 6.805 1.00 98.31 224 GLU A C 1
ATOM 1588 O O . GLU A 1 224 ? 2.865 -7.023 7.695 1.00 98.31 224 GLU A O 1
ATOM 1593 N N . VAL A 1 225 ? 3.602 -5.332 6.429 1.00 98.75 225 VAL A N 1
ATOM 1594 C CA . VAL A 1 225 ? 2.699 -4.327 7.014 1.00 98.75 225 VAL A CA 1
ATOM 1595 C C . VAL A 1 225 ? 1.291 -4.490 6.447 1.00 98.75 225 VAL A C 1
ATOM 1597 O O . VAL A 1 225 ? 0.313 -4.326 7.174 1.00 98.75 225 VAL A O 1
ATOM 1600 N N . ILE A 1 226 ? 1.188 -4.837 5.161 1.00 98.81 226 ILE A N 1
ATOM 1601 C CA . ILE A 1 226 ? -0.089 -5.159 4.518 1.00 98.81 226 ILE A CA 1
ATOM 1602 C C . ILE A 1 226 ? -0.665 -6.453 5.101 1.00 98.81 226 ILE A C 1
ATOM 1604 O O . ILE A 1 226 ? -1.853 -6.483 5.414 1.00 98.81 226 ILE A O 1
ATOM 1608 N N . ASP A 1 227 ? 0.165 -7.475 5.323 1.00 98.75 227 ASP A N 1
ATOM 1609 C CA . ASP A 1 227 ? -0.253 -8.742 5.932 1.00 98.75 227 ASP A CA 1
ATOM 1610 C C . ASP A 1 227 ? -0.748 -8.556 7.375 1.00 98.75 227 ASP A C 1
ATOM 1612 O O . ASP A 1 227 ? -1.796 -9.093 7.736 1.00 98.75 227 ASP A O 1
ATOM 1616 N N . ASP A 1 228 ? -0.051 -7.758 8.196 1.00 98.81 228 ASP A N 1
ATOM 1617 C CA . ASP A 1 228 ? -0.486 -7.435 9.567 1.00 98.81 228 ASP A CA 1
ATOM 1618 C C . ASP A 1 228 ? -1.829 -6.684 9.560 1.00 98.81 228 ASP A C 1
ATOM 1620 O O . ASP A 1 228 ? -2.778 -7.077 10.243 1.00 98.81 228 ASP A O 1
ATOM 1624 N N . ALA A 1 229 ? -1.963 -5.659 8.709 1.00 98.88 229 ALA A N 1
ATOM 1625 C CA . ALA A 1 229 ? -3.221 -4.934 8.556 1.00 98.88 229 ALA A CA 1
ATOM 1626 C C . ALA A 1 229 ? -4.355 -5.863 8.099 1.00 98.88 229 ALA A C 1
ATOM 1628 O O . ALA A 1 229 ? -5.442 -5.841 8.678 1.00 98.88 229 ALA A O 1
ATOM 1629 N N . LYS A 1 230 ? -4.105 -6.719 7.101 1.00 98.75 230 LYS A N 1
ATOM 1630 C CA . LYS A 1 230 ? -5.088 -7.680 6.594 1.00 98.75 230 LYS A CA 1
ATOM 1631 C C . LYS A 1 230 ? -5.500 -8.676 7.672 1.00 98.75 230 LYS A C 1
ATOM 1633 O O . LYS A 1 230 ? -6.690 -8.901 7.842 1.00 98.75 230 LYS A O 1
ATOM 1638 N N . SER A 1 231 ? -4.557 -9.218 8.435 1.00 98.81 231 SER A N 1
ATOM 1639 C CA . SER A 1 231 ? -4.831 -10.150 9.534 1.00 98.81 231 SER A CA 1
ATOM 1640 C C . SER A 1 231 ? -5.751 -9.541 10.601 1.00 98.81 231 SER A C 1
ATOM 1642 O O . SER A 1 231 ? -6.745 -10.149 11.014 1.00 98.81 231 SER A O 1
ATOM 1644 N N . GLN A 1 232 ? -5.475 -8.299 11.008 1.00 98.81 232 GLN A N 1
ATOM 1645 C CA . GLN A 1 232 ? -6.305 -7.586 11.983 1.00 98.81 232 GLN A CA 1
ATOM 1646 C C . GLN A 1 232 ? -7.693 -7.249 11.427 1.00 98.81 232 GLN A C 1
ATOM 1648 O O . GLN A 1 232 ? -8.694 -7.387 12.133 1.00 98.81 232 GLN A O 1
ATOM 1653 N N . LEU A 1 233 ? -7.776 -6.864 10.151 1.00 98.81 233 LEU A N 1
ATOM 1654 C CA . LEU A 1 233 ? -9.048 -6.612 9.475 1.00 98.81 233 LEU A CA 1
ATOM 1655 C C . LEU A 1 233 ? -9.884 -7.880 9.325 1.00 98.81 233 LEU A C 1
ATOM 1657 O O . LEU A 1 233 ? -11.071 -7.842 9.617 1.00 98.81 233 LEU A O 1
ATOM 1661 N N . GLU A 1 234 ? -9.288 -9.005 8.936 1.00 98.69 234 GLU A N 1
ATOM 1662 C CA . GLU A 1 234 ? -10.000 -10.284 8.826 1.00 98.69 234 GLU A CA 1
ATOM 1663 C C . GLU A 1 234 ? -10.493 -10.782 10.186 1.00 98.69 234 GLU A C 1
ATOM 1665 O O . GLU A 1 234 ? -11.546 -11.406 10.268 1.00 98.69 234 GLU A O 1
ATOM 1670 N N . SER A 1 235 ? -9.790 -10.447 11.269 1.00 98.50 235 SER A N 1
ATOM 1671 C CA . SER A 1 235 ? -10.253 -10.730 12.631 1.00 98.50 235 SER A CA 1
ATOM 1672 C C . SER A 1 235 ? -11.438 -9.846 13.048 1.00 98.50 235 SER A C 1
ATOM 1674 O O . SER A 1 235 ? -12.301 -10.286 13.806 1.00 98.50 235 SER A O 1
ATOM 1676 N N . ALA A 1 236 ? -11.490 -8.599 12.573 1.00 98.00 236 ALA A N 1
ATOM 1677 C CA . ALA A 1 236 ? -12.531 -7.634 12.930 1.00 98.00 236 ALA A CA 1
ATOM 1678 C C . ALA A 1 236 ? -13.779 -7.710 12.029 1.00 98.00 236 ALA A C 1
ATOM 1680 O O . ALA A 1 236 ? -14.898 -7.506 12.499 1.00 98.00 236 ALA A O 1
ATOM 1681 N N . CYS A 1 237 ? -13.591 -7.957 10.735 1.00 97.94 237 CYS A N 1
ATOM 1682 C CA . CYS A 1 237 ? -14.620 -7.943 9.700 1.00 97.94 237 CYS A CA 1
ATOM 1683 C C . CYS A 1 237 ? -14.241 -8.890 8.536 1.00 97.94 237 CYS A C 1
ATOM 1685 O O . CYS A 1 237 ? -13.791 -8.435 7.478 1.00 97.94 237 CYS A O 1
ATOM 1687 N N . PRO A 1 238 ? -14.431 -10.213 8.718 1.00 98.12 238 PRO A N 1
ATOM 1688 C CA . PRO A 1 238 ? -13.986 -11.230 7.765 1.00 98.12 238 PRO A CA 1
ATOM 1689 C C . PRO A 1 238 ? -14.517 -11.011 6.343 1.00 98.12 238 PRO A C 1
ATOM 1691 O O . PRO A 1 238 ? -15.718 -10.824 6.141 1.00 98.12 238 PRO A O 1
ATOM 1694 N N . GLY A 1 239 ? -13.629 -11.064 5.349 1.00 96.88 239 GLY A N 1
ATOM 1695 C CA . GLY A 1 239 ? -13.969 -11.000 3.926 1.00 96.88 239 GLY A CA 1
ATOM 1696 C C . GLY A 1 239 ? -14.529 -9.659 3.440 1.00 96.88 239 GLY A C 1
ATOM 1697 O O . GLY A 1 239 ? -15.089 -9.599 2.344 1.00 96.88 239 GLY A O 1
ATOM 1698 N N . VAL A 1 240 ? -14.414 -8.586 4.231 1.00 98.12 240 VAL A N 1
ATOM 1699 C CA . VAL A 1 240 ? -15.003 -7.280 3.894 1.00 98.12 240 VAL A CA 1
ATOM 1700 C C . VAL A 1 240 ? -14.028 -6.374 3.145 1.00 98.12 240 VAL A C 1
ATOM 1702 O O . VAL A 1 240 ? -14.390 -5.812 2.111 1.00 98.12 240 VAL A O 1
ATOM 1705 N N . VAL A 1 241 ? -12.813 -6.193 3.672 1.00 98.44 241 VAL A N 1
ATOM 1706 C CA . VAL A 1 241 ? -11.858 -5.189 3.172 1.00 98.44 241 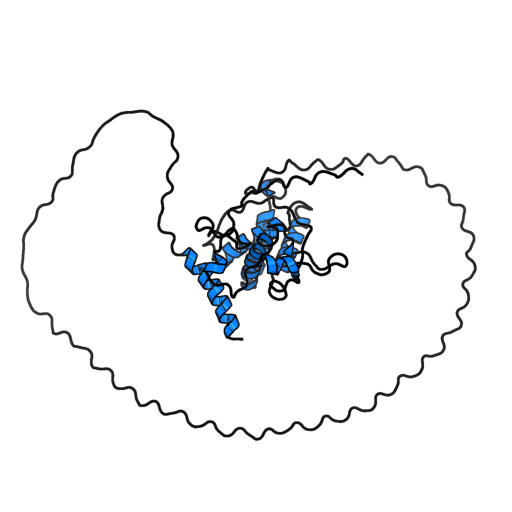VAL A CA 1
ATOM 1707 C C . VAL A 1 241 ? -10.899 -5.819 2.166 1.00 98.44 241 VAL A C 1
ATOM 1709 O O . VAL A 1 241 ? -10.199 -6.779 2.490 1.00 98.44 241 VAL A O 1
ATOM 1712 N N . SER A 1 242 ? -10.852 -5.280 0.948 1.00 98.50 242 SER A N 1
ATOM 1713 C CA . SER A 1 242 ? -9.960 -5.773 -0.109 1.00 98.50 242 SER A CA 1
ATOM 1714 C C . SER A 1 242 ? -8.496 -5.442 0.175 1.00 98.50 242 SER A C 1
ATOM 1716 O O . SER A 1 242 ? -8.178 -4.406 0.765 1.00 98.50 242 SER A O 1
ATOM 1718 N N . CYS A 1 243 ? -7.589 -6.304 -0.276 1.00 98.81 243 CYS A N 1
ATOM 1719 C CA . CYS A 1 243 ? -6.154 -6.035 -0.223 1.00 98.81 243 CYS A CA 1
ATOM 1720 C C . CYS A 1 243 ? -5.788 -4.780 -1.032 1.00 98.81 243 CYS A C 1
ATOM 1722 O O . CYS A 1 243 ? -4.962 -3.981 -0.590 1.00 98.81 243 CYS A O 1
ATOM 1724 N N . ALA A 1 244 ? -6.461 -4.560 -2.162 1.00 98.62 244 ALA A N 1
ATOM 1725 C CA . ALA A 1 244 ? -6.296 -3.381 -3.002 1.00 98.62 244 ALA A CA 1
ATOM 1726 C C . ALA A 1 244 ? -6.573 -2.080 -2.232 1.00 98.62 244 ALA A C 1
ATOM 1728 O O . ALA A 1 244 ? -5.806 -1.122 -2.326 1.00 98.62 244 ALA A O 1
ATOM 1729 N N . ASP A 1 245 ? -7.635 -2.021 -1.421 1.00 98.69 245 ASP A N 1
ATOM 1730 C CA . ASP A 1 245 ? -7.873 -0.835 -0.596 1.00 98.69 245 ASP A CA 1
ATOM 1731 C C . ASP A 1 245 ? -6.892 -0.718 0.572 1.00 98.69 245 ASP A C 1
ATOM 1733 O O . ASP A 1 245 ? -6.514 0.404 0.904 1.00 98.69 245 ASP A O 1
ATOM 1737 N N . ILE A 1 246 ? -6.430 -1.828 1.161 1.00 98.88 246 ILE A N 1
ATOM 1738 C CA . ILE A 1 246 ? -5.409 -1.789 2.222 1.00 98.88 246 ILE A CA 1
ATOM 1739 C C . ILE A 1 246 ? -4.123 -1.145 1.702 1.00 98.88 246 ILE A C 1
ATOM 1741 O O . ILE A 1 246 ? -3.605 -0.243 2.354 1.00 98.88 246 ILE A O 1
ATOM 1745 N N . VAL A 1 247 ? -3.640 -1.532 0.516 1.00 98.88 247 VAL A N 1
ATOM 1746 C CA . VAL A 1 247 ? -2.438 -0.941 -0.102 1.00 98.88 247 VAL A CA 1
ATOM 1747 C C . VAL A 1 247 ? -2.594 0.571 -0.277 1.00 98.88 247 VAL A C 1
ATOM 1749 O O . VAL A 1 247 ? -1.718 1.348 0.113 1.00 98.88 247 VAL A O 1
ATOM 1752 N N . GLN A 1 248 ? -3.735 1.009 -0.809 1.00 98.69 248 GLN A N 1
ATOM 1753 C CA . GLN A 1 248 ? -3.962 2.422 -1.107 1.00 98.69 248 GLN A CA 1
ATOM 1754 C C . GLN A 1 248 ? -4.171 3.262 0.163 1.00 98.69 248 GLN A C 1
ATOM 1756 O O . GLN A 1 248 ? -3.617 4.359 0.278 1.00 98.69 248 GLN A O 1
ATOM 1761 N N . LEU A 1 249 ? -4.928 2.752 1.139 1.00 98.75 249 LEU A N 1
ATOM 1762 C CA . LEU A 1 249 ? -5.124 3.403 2.438 1.00 98.75 249 LEU A CA 1
ATOM 1763 C C . LEU A 1 249 ? -3.812 3.455 3.230 1.00 98.75 249 LEU A C 1
ATOM 1765 O O . LEU A 1 249 ? -3.492 4.490 3.813 1.00 98.75 249 LEU A O 1
ATOM 1769 N N . ALA A 1 250 ? -2.998 2.400 3.167 1.00 98.81 250 ALA A N 1
ATOM 1770 C CA . ALA A 1 250 ? -1.692 2.377 3.806 1.00 98.81 250 ALA A CA 1
ATOM 1771 C C . ALA A 1 250 ? -0.733 3.418 3.214 1.00 98.81 250 ALA A C 1
ATOM 1773 O O . ALA A 1 250 ? -0.034 4.102 3.958 1.00 98.81 250 ALA A O 1
ATOM 1774 N N . ALA A 1 251 ? -0.729 3.608 1.892 1.00 98.69 251 ALA A N 1
ATOM 1775 C CA . ALA A 1 251 ? 0.056 4.660 1.246 1.00 98.69 251 ALA A CA 1
ATOM 1776 C C . ALA A 1 251 ? -0.411 6.079 1.623 1.00 98.69 251 ALA A C 1
ATOM 1778 O O . ALA A 1 251 ? 0.422 6.969 1.835 1.00 98.69 251 ALA A O 1
ATOM 1779 N N . ARG A 1 252 ? -1.727 6.300 1.753 1.00 98.56 252 ARG A N 1
ATOM 1780 C CA . ARG A 1 252 ? -2.289 7.564 2.261 1.00 98.56 252 ARG A CA 1
ATOM 1781 C C . ARG A 1 252 ? -1.801 7.842 3.680 1.00 98.56 252 ARG A C 1
ATOM 1783 O O . ARG A 1 252 ? -1.284 8.926 3.948 1.00 98.56 252 ARG A O 1
ATOM 1790 N N . ASP A 1 253 ? -1.924 6.864 4.567 1.00 98.62 253 ASP A N 1
ATOM 1791 C CA . ASP A 1 253 ? -1.569 7.029 5.976 1.00 98.62 253 ASP A CA 1
ATOM 1792 C C . ASP A 1 253 ? -0.055 7.188 6.155 1.00 98.62 253 ASP A C 1
ATOM 1794 O O . ASP A 1 253 ? 0.396 8.085 6.867 1.00 98.62 253 ASP A O 1
ATOM 1798 N N . ALA A 1 254 ? 0.750 6.420 5.416 1.00 98.62 254 ALA A N 1
ATOM 1799 C CA . ALA A 1 254 ? 2.198 6.591 5.363 1.00 98.62 254 ALA A CA 1
ATOM 1800 C C . ALA A 1 254 ? 2.591 8.009 4.919 1.00 98.62 254 ALA A C 1
ATOM 1802 O O . ALA A 1 254 ? 3.487 8.614 5.506 1.00 98.62 254 ALA A O 1
ATOM 1803 N N . THR A 1 255 ? 1.899 8.568 3.920 1.00 98.25 255 THR A N 1
ATOM 1804 C CA . THR A 1 255 ? 2.117 9.945 3.444 1.00 98.25 255 THR A CA 1
ATOM 1805 C C . THR A 1 255 ? 1.814 10.967 4.542 1.00 98.25 255 THR A C 1
ATOM 1807 O O . THR A 1 255 ? 2.605 11.888 4.780 1.00 98.25 255 THR A O 1
ATOM 1810 N N . ALA A 1 256 ? 0.699 10.790 5.252 1.00 98.25 256 ALA A N 1
ATOM 1811 C CA . ALA A 1 256 ? 0.338 11.636 6.383 1.00 98.25 256 ALA A CA 1
ATOM 1812 C C . ALA A 1 256 ? 1.401 11.573 7.488 1.00 98.25 256 ALA A C 1
ATOM 1814 O O . ALA A 1 256 ? 1.867 12.613 7.950 1.00 98.25 256 ALA A O 1
ATOM 1815 N N . PHE A 1 257 ? 1.862 10.380 7.866 1.00 98.19 257 PHE A N 1
ATOM 1816 C CA . PHE A 1 257 ? 2.856 10.231 8.930 1.00 98.19 257 PHE A CA 1
ATOM 1817 C C . PHE A 1 257 ? 4.240 10.752 8.538 1.00 98.19 257 PHE A C 1
ATOM 1819 O O . PHE A 1 257 ? 4.844 11.505 9.301 1.00 98.19 257 PHE A O 1
ATOM 1826 N N . LEU A 1 258 ? 4.728 10.433 7.336 1.00 97.62 258 LEU A N 1
ATOM 1827 C CA . LEU A 1 258 ? 6.032 10.904 6.855 1.00 97.62 258 LEU A CA 1
ATOM 1828 C C . LEU A 1 258 ? 6.081 12.422 6.659 1.00 97.62 258 LEU A C 1
ATOM 1830 O O . LEU A 1 258 ? 7.131 13.039 6.832 1.00 97.62 258 LEU A O 1
ATOM 1834 N N . SER A 1 259 ? 4.950 13.043 6.322 1.00 96.50 259 SER A N 1
ATOM 1835 C CA . SER A 1 259 ? 4.852 14.499 6.201 1.00 96.50 259 SER A CA 1
ATOM 1836 C C . SER A 1 259 ? 4.638 15.212 7.542 1.00 96.50 259 SER A C 1
ATOM 1838 O O . SER A 1 259 ? 4.552 16.440 7.560 1.00 96.50 259 SER A O 1
ATOM 1840 N N . GLY A 1 260 ? 4.537 14.482 8.660 1.00 95.31 260 GLY A N 1
ATOM 1841 C CA . GLY A 1 260 ? 4.178 15.053 9.961 1.00 95.31 260 GLY A CA 1
ATOM 1842 C C . GLY A 1 260 ? 2.782 15.683 9.964 1.00 95.31 260 GLY A C 1
ATOM 1843 O O . GLY A 1 260 ? 2.574 16.711 10.601 1.00 95.31 260 GLY A O 1
ATOM 1844 N N . GLY A 1 261 ? 1.851 15.121 9.190 1.00 94.31 261 GLY A N 1
ATOM 1845 C CA . GLY A 1 261 ? 0.472 15.590 9.052 1.00 94.31 261 GLY A CA 1
ATOM 1846 C C . GLY A 1 261 ? 0.272 16.741 8.064 1.00 94.31 261 GLY A C 1
ATOM 1847 O O . GLY A 1 261 ? -0.848 17.224 7.930 1.00 94.31 261 GLY A O 1
ATOM 1848 N N . ARG A 1 262 ? 1.318 17.189 7.354 1.00 96.19 262 ARG A N 1
ATOM 1849 C CA . ARG A 1 262 ? 1.205 18.286 6.371 1.00 96.19 262 ARG A CA 1
ATOM 1850 C C . ARG A 1 262 ? 0.491 17.881 5.083 1.00 96.19 262 ARG A C 1
ATOM 1852 O O . ARG A 1 262 ? -0.082 18.737 4.421 1.00 96.19 262 ARG A O 1
ATOM 1859 N N . ILE A 1 263 ? 0.550 16.602 4.717 1.00 94.06 263 ILE A N 1
ATOM 1860 C CA . ILE A 1 263 ? -0.120 16.059 3.534 1.00 94.06 263 ILE A CA 1
ATOM 1861 C C . ILE A 1 263 ? -1.178 15.073 4.011 1.00 94.06 263 ILE A C 1
ATOM 1863 O O . ILE A 1 263 ? -0.864 13.955 4.411 1.00 94.06 263 ILE A O 1
ATOM 1867 N N . THR A 1 264 ? -2.437 15.491 3.956 1.00 92.56 264 THR A N 1
ATOM 1868 C CA . THR A 1 264 ? -3.599 14.658 4.267 1.00 92.56 264 THR A CA 1
ATOM 1869 C C . THR A 1 264 ? -4.646 14.842 3.178 1.00 92.56 264 THR A C 1
ATOM 1871 O O . THR A 1 264 ? -4.785 15.917 2.597 1.00 92.56 264 THR A O 1
ATOM 1874 N N . TYR A 1 265 ? -5.353 13.768 2.850 1.00 93.62 265 TYR A N 1
ATOM 1875 C CA . TYR A 1 265 ? -6.406 13.776 1.842 1.00 93.62 265 TYR A CA 1
ATOM 1876 C C . TYR A 1 265 ? -7.358 12.609 2.088 1.00 93.62 265 TYR A C 1
ATOM 1878 O O . TYR A 1 265 ? -6.981 11.594 2.677 1.00 93.62 265 TYR A O 1
ATOM 1886 N N . THR A 1 266 ? -8.604 12.750 1.647 1.00 93.81 266 THR A N 1
ATOM 1887 C CA . THR A 1 266 ? -9.564 11.646 1.659 1.00 93.81 266 THR A CA 1
ATOM 1888 C C . THR A 1 266 ? -9.275 10.711 0.492 1.00 93.81 266 THR A C 1
ATOM 1890 O O . THR A 1 266 ? -8.920 11.148 -0.602 1.00 93.81 266 THR A O 1
ATOM 1893 N N . LEU A 1 267 ? -9.428 9.409 0.721 1.00 95.25 267 LEU A N 1
ATOM 1894 C CA . LEU A 1 267 ? -9.181 8.402 -0.301 1.00 95.25 267 LEU A CA 1
ATOM 1895 C C . LEU A 1 267 ? -10.449 7.572 -0.511 1.00 95.25 267 LEU A C 1
ATOM 1897 O O . LEU A 1 267 ? -10.879 6.882 0.414 1.00 95.25 267 LEU A O 1
ATOM 1901 N N . PRO A 1 268 ? -11.064 7.631 -1.704 1.00 94.81 268 PRO A N 1
ATOM 1902 C CA . PRO A 1 268 ? -12.151 6.734 -2.055 1.00 94.81 268 PRO A CA 1
ATOM 1903 C C . PRO A 1 268 ? -11.695 5.269 -2.025 1.00 94.81 268 PRO A C 1
ATOM 1905 O O . PRO A 1 268 ? -10.618 4.932 -2.534 1.00 94.81 268 PRO A O 1
ATOM 1908 N N . ALA A 1 269 ? -12.540 4.413 -1.462 1.00 96.19 269 ALA A N 1
ATOM 1909 C CA . ALA A 1 269 ? -12.351 2.969 -1.363 1.00 96.19 269 ALA A CA 1
ATOM 1910 C C . ALA A 1 269 ? -13.487 2.223 -2.088 1.00 96.19 269 ALA A C 1
ATOM 1912 O O . ALA A 1 269 ? -14.415 2.846 -2.608 1.00 96.19 269 ALA A O 1
ATOM 1913 N N . GLY A 1 270 ? -13.388 0.901 -2.156 1.00 95.50 270 GLY A N 1
ATOM 1914 C CA . GLY A 1 270 ? -14.254 0.009 -2.926 1.00 95.50 270 GLY A CA 1
ATOM 1915 C C . GLY A 1 270 ? -13.529 -0.737 -4.048 1.00 95.50 270 GLY A C 1
ATOM 1916 O O . GLY A 1 270 ? -14.185 -1.243 -4.961 1.00 95.50 270 GLY A O 1
ATOM 1917 N N . ARG A 1 271 ? -12.189 -0.788 -4.021 1.00 96.69 271 ARG A N 1
ATOM 1918 C CA . ARG A 1 271 ? -11.396 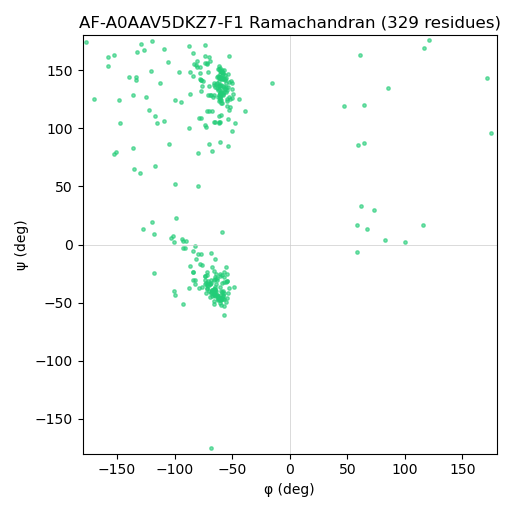-1.574 -4.980 1.00 96.69 271 ARG A CA 1
ATOM 1919 C C . ARG A 1 271 ? -11.595 -3.066 -4.732 1.00 96.69 271 ARG A C 1
ATOM 1921 O O . ARG A 1 271 ? -11.980 -3.484 -3.639 1.00 96.69 271 ARG A O 1
ATOM 1928 N N . ARG A 1 272 ? -11.331 -3.873 -5.755 1.00 95.56 272 ARG A N 1
ATOM 1929 C CA . ARG A 1 272 ? -11.414 -5.336 -5.701 1.00 95.56 272 ARG A CA 1
ATOM 1930 C C . ARG A 1 272 ? -10.059 -5.932 -6.035 1.00 95.56 272 ARG A C 1
ATOM 1932 O O . ARG A 1 272 ? -9.317 -5.340 -6.810 1.00 95.56 272 ARG A O 1
ATOM 1939 N N . ASP A 1 273 ? -9.792 -7.089 -5.446 1.00 97.75 273 ASP A N 1
ATOM 1940 C CA . ASP A 1 273 ? -8.528 -7.791 -5.616 1.00 97.75 273 ASP A CA 1
ATOM 1941 C C . ASP A 1 273 ? -8.489 -8.496 -6.979 1.00 97.75 273 ASP A C 1
ATOM 1943 O O . ASP A 1 273 ? -9.446 -9.162 -7.386 1.00 97.75 273 ASP A O 1
ATOM 1947 N N . GLY A 1 274 ? -7.385 -8.314 -7.691 1.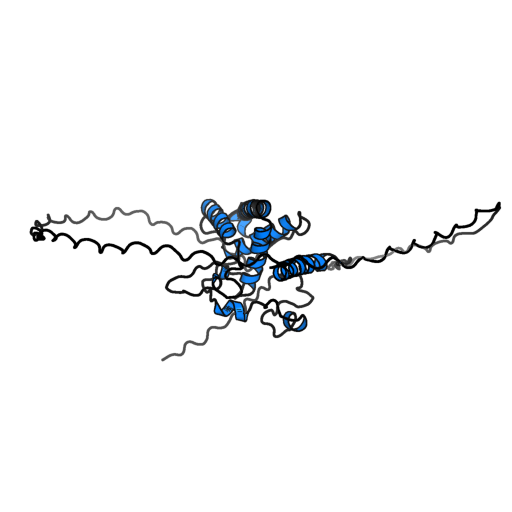00 94.62 274 GLY A N 1
ATOM 1948 C CA . GLY A 1 274 ? -7.066 -8.961 -8.948 1.00 94.62 274 GLY A CA 1
ATOM 1949 C C . GLY A 1 274 ? -6.528 -10.372 -8.734 1.00 94.62 274 GLY A C 1
ATOM 1950 O O . GLY A 1 274 ? -6.005 -10.731 -7.680 1.00 94.62 274 GLY A O 1
ATOM 1951 N N . HIS A 1 275 ? -6.641 -11.195 -9.774 1.00 94.75 275 HIS A N 1
ATOM 1952 C CA . HIS A 1 275 ? -6.187 -12.594 -9.764 1.00 94.75 275 HIS A CA 1
ATOM 1953 C C . HIS A 1 275 ? -5.078 -12.869 -10.786 1.00 94.75 275 HIS A C 1
ATOM 1955 O O . HIS A 1 275 ? -4.733 -14.022 -11.050 1.00 94.75 275 HIS A O 1
ATOM 1961 N N . VAL A 1 276 ? -4.536 -11.820 -11.402 1.00 95.00 276 VAL A N 1
ATOM 1962 C CA . VAL A 1 276 ? -3.519 -11.907 -12.448 1.00 95.00 276 VAL A CA 1
ATOM 1963 C C . VAL A 1 276 ? -2.333 -11.066 -12.014 1.00 95.00 276 VAL A C 1
ATOM 1965 O O . VAL A 1 276 ? -2.500 -9.904 -11.694 1.00 95.00 276 VAL A O 1
ATOM 1968 N N . SER A 1 277 ? -1.143 -11.660 -12.018 1.00 97.44 277 SER A N 1
ATOM 1969 C CA . SER A 1 277 ? 0.107 -10.977 -11.686 1.00 97.44 277 SER A CA 1
ATOM 1970 C C . SER A 1 277 ? 1.226 -11.610 -12.493 1.00 97.44 277 SER A C 1
ATOM 1972 O O . SER A 1 277 ? 1.385 -12.835 -12.467 1.00 97.44 277 SER A O 1
ATOM 1974 N N . ARG A 1 278 ? 1.970 -10.812 -13.262 1.00 97.81 278 ARG A N 1
ATOM 1975 C CA . ARG A 1 278 ? 3.048 -11.305 -14.132 1.00 97.81 278 ARG A CA 1
ATOM 1976 C C . ARG A 1 278 ? 4.283 -10.428 -14.023 1.00 97.81 278 ARG A C 1
ATOM 1978 O O . ARG A 1 278 ? 4.234 -9.231 -14.285 1.00 97.81 278 ARG A O 1
ATOM 1985 N N . ALA A 1 279 ? 5.433 -11.046 -13.773 1.00 97.19 279 ALA A N 1
ATOM 1986 C CA . ALA A 1 279 ? 6.724 -10.363 -13.725 1.00 97.19 279 ALA A CA 1
ATOM 1987 C C . ALA A 1 279 ? 7.000 -9.532 -14.993 1.00 97.19 279 ALA A C 1
ATOM 1989 O O . ALA A 1 279 ? 7.533 -8.428 -14.897 1.00 97.19 279 ALA A O 1
ATOM 1990 N N . GLY A 1 280 ? 6.597 -10.022 -16.173 1.00 95.56 280 GLY A N 1
ATOM 1991 C CA . GLY A 1 280 ? 6.772 -9.317 -17.449 1.00 95.56 280 GLY A CA 1
ATOM 1992 C C . GLY A 1 280 ? 6.018 -7.985 -17.544 1.00 95.56 280 GLY A C 1
ATOM 1993 O O . GLY A 1 280 ? 6.516 -7.051 -18.173 1.00 95.56 280 GLY A O 1
ATOM 1994 N N . ASP A 1 281 ? 4.878 -7.855 -16.862 1.00 93.88 281 ASP A N 1
ATOM 1995 C CA . ASP A 1 281 ? 4.068 -6.635 -16.912 1.00 93.88 281 ASP A CA 1
ATOM 1996 C C . ASP A 1 281 ? 4.742 -5.483 -16.150 1.00 93.88 281 ASP A C 1
ATOM 1998 O O . ASP A 1 281 ? 4.538 -4.317 -16.487 1.00 93.88 281 ASP A O 1
ATOM 2002 N N . THR A 1 282 ? 5.620 -5.791 -15.188 1.00 93.50 282 THR A N 1
ATOM 2003 C CA . THR A 1 282 ? 6.354 -4.775 -14.418 1.00 93.50 282 THR A CA 1
ATOM 2004 C C . THR A 1 282 ? 7.258 -3.919 -15.307 1.00 93.50 282 THR A C 1
ATOM 2006 O O . THR A 1 282 ? 7.226 -2.697 -15.217 1.00 93.50 282 THR A O 1
ATOM 2009 N N . LEU A 1 283 ? 8.025 -4.524 -16.219 1.00 91.25 283 LEU A N 1
ATOM 2010 C CA . LEU A 1 283 ? 8.894 -3.783 -17.142 1.00 91.25 283 LEU A CA 1
ATOM 2011 C C . LEU A 1 283 ? 8.116 -3.073 -18.251 1.00 91.25 283 LEU A C 1
ATOM 2013 O O . LEU A 1 283 ? 8.586 -2.067 -18.777 1.00 91.25 283 LEU A O 1
ATOM 2017 N N . ALA A 1 284 ? 6.946 -3.600 -18.612 1.00 89.06 284 ALA A N 1
ATOM 2018 C CA . ALA A 1 284 ? 6.104 -3.001 -19.636 1.00 89.06 284 ALA A CA 1
ATOM 2019 C C . ALA A 1 284 ? 5.450 -1.695 -19.161 1.00 89.06 284 ALA A C 1
ATOM 2021 O O . ALA A 1 284 ? 5.233 -0.803 -19.978 1.00 89.06 284 ALA A O 1
ATOM 2022 N N . HIS A 1 285 ? 5.153 -1.566 -17.863 1.00 88.06 285 HIS A N 1
ATOM 2023 C CA . HIS A 1 285 ? 4.358 -0.446 -17.351 1.00 88.06 285 HIS A CA 1
ATOM 2024 C C . HIS A 1 285 ? 5.091 0.465 -16.355 1.00 88.06 285 HIS A C 1
ATOM 2026 O O . HIS A 1 285 ? 4.746 1.647 -16.241 1.00 88.06 285 HIS A O 1
ATOM 2032 N N . LEU A 1 286 ? 6.122 -0.020 -15.657 1.00 90.19 286 LEU A N 1
ATOM 2033 C CA . LEU A 1 286 ? 6.841 0.791 -14.674 1.00 90.19 286 LEU A CA 1
ATOM 2034 C C . LEU A 1 286 ? 7.962 1.604 -15.333 1.00 90.19 286 LEU A C 1
ATOM 2036 O O . LEU A 1 286 ? 8.789 1.044 -16.057 1.00 90.19 286 LEU A O 1
ATOM 2040 N N . PRO A 1 287 ? 8.032 2.922 -15.076 1.00 88.38 287 PRO A N 1
ATOM 2041 C CA . PRO A 1 287 ? 9.088 3.750 -15.632 1.00 88.38 287 PRO A CA 1
ATOM 2042 C C . PRO A 1 287 ? 10.432 3.392 -14.976 1.00 88.38 287 PRO A C 1
ATOM 2044 O O . PRO A 1 287 ? 10.537 3.378 -13.746 1.00 88.38 287 PRO A O 1
ATOM 2047 N N . PRO A 1 288 ? 11.486 3.121 -15.760 1.00 89.56 288 PRO A N 1
ATOM 2048 C CA . PRO A 1 288 ? 12.811 2.907 -15.213 1.00 89.56 288 PRO A CA 1
ATOM 2049 C C . PRO A 1 288 ? 13.437 4.232 -14.738 1.00 89.56 288 PRO A C 1
ATOM 2051 O O . PRO A 1 288 ? 13.127 5.304 -15.266 1.00 89.56 288 PRO A O 1
ATOM 2054 N N . PRO A 1 289 ? 14.396 4.180 -13.796 1.00 87.88 289 PRO A N 1
ATOM 2055 C CA . PRO A 1 289 ? 14.996 5.374 -13.187 1.00 87.88 289 PRO A CA 1
ATOM 2056 C C . PRO A 1 289 ? 15.874 6.199 -14.142 1.00 87.88 289 PRO A C 1
ATOM 2058 O O . PRO A 1 289 ? 16.343 7.271 -13.772 1.00 87.88 289 PRO A O 1
ATOM 2061 N N . PHE A 1 290 ? 16.134 5.693 -15.349 1.00 90.12 290 PHE A N 1
ATOM 2062 C CA . PHE A 1 290 ? 16.953 6.338 -16.376 1.00 90.12 290 PHE A CA 1
ATOM 2063 C C . PHE A 1 290 ? 16.124 7.006 -17.483 1.00 90.12 290 PHE A C 1
ATOM 2065 O O . PHE A 1 290 ? 16.694 7.466 -18.472 1.00 90.12 290 PHE A O 1
ATOM 2072 N N . PHE A 1 291 ? 14.794 7.069 -17.346 1.00 88.12 291 PHE A N 1
ATOM 2073 C CA . PHE A 1 291 ? 13.978 7.892 -18.235 1.00 88.12 291 PHE A CA 1
ATOM 2074 C C . PHE A 1 291 ? 14.298 9.380 -18.056 1.00 88.12 291 PHE A C 1
ATOM 2076 O O . PHE A 1 291 ? 14.385 9.904 -16.948 1.00 88.12 291 PHE A O 1
ATOM 2083 N N . THR A 1 292 ? 14.435 10.073 -19.182 1.00 89.00 292 THR A N 1
ATOM 2084 C CA . THR A 1 292 ? 14.474 11.536 -19.250 1.00 89.00 292 THR A CA 1
ATOM 2085 C C . THR A 1 292 ? 13.079 12.120 -19.013 1.00 89.00 292 THR A C 1
ATOM 2087 O O . THR A 1 292 ? 12.069 11.431 -19.172 1.00 89.00 292 THR A O 1
ATOM 2090 N N . LEU A 1 293 ? 12.994 13.414 -18.684 1.00 86.25 293 LEU A N 1
ATOM 2091 C CA . LEU A 1 293 ? 11.703 14.077 -18.469 1.00 86.25 293 LEU A CA 1
ATOM 2092 C C . LEU A 1 293 ? 10.739 13.918 -19.668 1.00 86.25 293 LEU A C 1
ATOM 2094 O O . LEU A 1 293 ? 9.602 13.519 -19.425 1.00 86.25 293 LEU A O 1
ATOM 2098 N N . PRO A 1 294 ? 11.155 14.109 -20.941 1.00 87.44 294 PRO A N 1
ATOM 2099 C CA . PRO A 1 294 ? 10.283 13.858 -22.092 1.00 87.44 294 PRO A CA 1
ATOM 2100 C C . PRO A 1 294 ? 9.765 12.419 -22.193 1.00 87.44 294 PRO A C 1
ATOM 2102 O O . PRO A 1 294 ? 8.642 12.205 -22.638 1.00 87.44 294 PRO A O 1
ATOM 2105 N N . GLN A 1 295 ? 10.558 11.428 -21.772 1.00 84.38 295 GLN A N 1
ATOM 2106 C CA . GLN A 1 295 ? 10.128 10.027 -21.762 1.00 84.38 295 GLN A CA 1
ATOM 2107 C C . GLN A 1 295 ? 9.077 9.767 -20.673 1.00 84.38 295 GLN A C 1
ATOM 2109 O O . GLN A 1 295 ? 8.140 9.013 -20.917 1.00 84.38 295 GLN A O 1
ATOM 2114 N N . LEU A 1 296 ? 9.189 10.430 -19.515 1.00 81.06 296 LEU A N 1
ATOM 2115 C CA . LEU A 1 296 ? 8.225 10.323 -18.411 1.00 81.06 296 LEU A CA 1
ATOM 2116 C C . LEU A 1 296 ? 6.873 10.975 -18.727 1.00 81.06 296 LEU A C 1
ATOM 2118 O O . LEU A 1 296 ? 5.837 10.427 -18.366 1.00 81.06 296 LEU A O 1
ATOM 2122 N N . ILE A 1 297 ? 6.875 12.130 -19.398 1.00 78.38 297 ILE A N 1
ATOM 2123 C CA . ILE A 1 297 ? 5.643 12.878 -19.715 1.00 78.38 297 ILE A CA 1
ATOM 2124 C C . ILE A 1 297 ? 5.055 12.521 -21.085 1.00 78.38 297 ILE A C 1
ATOM 2126 O O . ILE A 1 297 ? 4.083 13.141 -21.519 1.00 78.38 297 ILE A O 1
ATOM 2130 N N . SER A 1 298 ? 5.653 11.562 -21.802 1.00 74.88 298 SER A N 1
ATOM 2131 C CA . SER A 1 298 ? 5.221 11.237 -23.159 1.00 74.88 298 SER A CA 1
ATOM 2132 C C . SER A 1 298 ? 3.763 10.751 -23.168 1.00 74.88 298 SER A C 1
ATOM 2134 O O . SER A 1 298 ? 3.407 9.862 -22.390 1.00 74.88 298 SER A O 1
ATOM 2136 N N . PRO A 1 299 ? 2.912 11.251 -24.082 1.00 55.59 299 PRO A N 1
ATOM 2137 C CA . PRO A 1 299 ? 1.526 10.800 -24.205 1.00 55.59 299 PRO A CA 1
ATOM 2138 C C . PRO A 1 299 ? 1.404 9.347 -24.690 1.00 55.59 299 PRO A C 1
ATOM 2140 O O . PRO A 1 299 ? 0.357 8.726 -24.508 1.00 55.59 299 PRO A O 1
ATOM 2143 N N . THR A 1 300 ? 2.460 8.798 -25.304 1.00 57.44 300 THR A N 1
ATOM 2144 C CA . THR A 1 300 ? 2.544 7.385 -25.713 1.00 57.44 300 THR A CA 1
ATOM 2145 C C . THR A 1 300 ? 3.158 6.498 -24.639 1.00 57.44 300 THR A C 1
ATOM 2147 O O . THR A 1 300 ? 3.276 5.291 -24.842 1.00 57.44 300 THR A O 1
ATOM 2150 N N . SER A 1 301 ? 3.587 7.084 -23.521 1.00 58.97 301 SER A N 1
ATOM 2151 C CA . SER A 1 301 ? 4.045 6.311 -22.383 1.00 58.97 301 SER A CA 1
ATOM 2152 C C . SER A 1 301 ? 2.871 5.450 -21.876 1.00 58.97 301 SER A C 1
ATOM 2154 O O . SER A 1 301 ? 1.721 5.913 -21.872 1.00 58.97 301 SER A O 1
ATOM 2156 N N . PRO A 1 302 ? 3.103 4.187 -21.468 1.00 55.19 302 PRO A N 1
ATOM 2157 C CA . PRO A 1 302 ? 2.063 3.387 -20.814 1.00 55.19 302 PRO A CA 1
ATOM 2158 C C . PRO A 1 302 ? 1.504 4.117 -19.577 1.00 55.19 302 PRO A C 1
ATOM 2160 O O . PRO A 1 302 ? 0.363 3.894 -19.181 1.00 55.19 302 PRO A O 1
ATOM 2163 N N . GLN A 1 303 ? 2.257 5.088 -19.049 1.00 54.50 303 GLN A N 1
ATOM 2164 C CA . GLN A 1 303 ? 1.890 6.024 -17.999 1.00 54.50 303 GLN A CA 1
ATOM 2165 C C . GLN A 1 303 ? 1.034 7.213 -18.496 1.00 54.50 303 GLN A C 1
ATOM 2167 O O . GLN A 1 303 ? 1.304 8.363 -18.152 1.00 54.50 303 GLN A O 1
ATOM 2172 N N . ARG A 1 304 ? -0.059 6.970 -19.239 1.00 45.47 304 ARG A N 1
ATOM 2173 C CA . ARG A 1 304 ? -0.999 7.990 -19.790 1.00 45.47 304 ARG A CA 1
ATOM 2174 C C . ARG A 1 304 ? -1.685 8.908 -18.738 1.00 45.47 304 ARG A C 1
ATOM 2176 O O . ARG A 1 304 ? -2.638 9.622 -19.045 1.00 45.47 304 ARG A O 1
ATOM 2183 N N . ALA A 1 305 ? -1.231 8.876 -17.486 1.00 44.78 305 ALA A N 1
ATOM 2184 C CA . ALA A 1 305 ? -1.733 9.606 -16.330 1.00 44.78 305 ALA A CA 1
ATOM 2185 C C . ALA A 1 305 ? -0.912 10.859 -15.959 1.00 44.78 305 ALA A C 1
ATOM 2187 O O . ALA A 1 305 ? -1.270 11.524 -14.993 1.00 44.78 305 ALA A O 1
ATOM 2188 N N . TRP A 1 306 ? 0.135 11.229 -16.703 1.00 44.25 306 TRP A N 1
ATOM 2189 C CA . TRP A 1 306 ? 0.949 12.428 -16.426 1.00 44.25 306 TRP A CA 1
ATOM 2190 C C . TRP A 1 306 ? 0.574 13.630 -17.312 1.00 44.25 306 TRP A C 1
ATOM 2192 O O . TRP A 1 306 ? 1.425 14.230 -17.962 1.00 44.25 306 TRP A O 1
ATOM 2202 N N . THR A 1 307 ? -0.709 14.006 -17.363 1.00 37.66 307 THR A N 1
ATOM 2203 C CA . THR A 1 307 ? -1.086 15.348 -17.848 1.00 37.66 307 THR A CA 1
ATOM 2204 C C . THR A 1 307 ? -0.842 16.392 -16.746 1.00 37.66 307 THR A C 1
ATOM 2206 O O . THR A 1 307 ? -0.943 16.048 -15.571 1.00 37.66 307 THR A O 1
ATOM 2209 N N . PRO A 1 308 ? -0.571 17.672 -17.059 1.00 39.06 308 PRO A N 1
ATOM 2210 C CA . PRO A 1 308 ? -0.338 18.711 -16.043 1.00 39.06 308 PRO A CA 1
ATOM 2211 C C . PRO A 1 308 ? -1.465 18.848 -14.998 1.00 39.06 308 PRO A C 1
ATOM 2213 O O . PRO A 1 308 ? -1.213 19.234 -13.863 1.00 39.06 308 PRO A O 1
ATOM 2216 N N . THR A 1 309 ? -2.699 18.461 -15.339 1.00 37.81 309 THR A N 1
ATOM 2217 C CA . THR A 1 309 ? -3.868 18.455 -14.437 1.00 37.81 309 THR A CA 1
ATOM 2218 C C . THR A 1 309 ? -3.914 17.249 -13.481 1.00 37.81 309 THR A C 1
ATOM 2220 O O . THR A 1 309 ? -4.759 17.197 -12.593 1.00 37.81 309 THR A O 1
ATOM 2223 N N . THR A 1 310 ? -3.033 16.259 -13.648 1.00 43.38 310 THR A N 1
ATOM 2224 C CA . THR A 1 310 ? -3.006 14.992 -12.893 1.00 43.38 310 THR A CA 1
ATOM 2225 C C . THR A 1 310 ? -1.705 14.786 -12.110 1.00 43.38 310 THR A C 1
ATOM 2227 O O . THR A 1 310 ? -1.402 13.667 -11.707 1.00 43.38 310 THR A O 1
ATOM 2230 N N . TRP A 1 311 ? -0.948 15.861 -11.848 1.00 33.16 311 TRP A N 1
ATOM 2231 C CA . TRP A 1 311 ? 0.286 15.814 -11.044 1.00 33.16 311 TRP A CA 1
ATOM 2232 C C . TRP A 1 311 ? 0.049 15.426 -9.568 1.00 33.16 311 TRP A C 1
ATOM 2234 O O . TRP A 1 311 ? 0.976 15.072 -8.843 1.00 33.16 311 TRP A O 1
ATOM 2244 N N . SER A 1 312 ? -1.201 15.420 -9.110 1.00 37.66 312 SER A N 1
ATOM 2245 C CA . SER A 1 312 ? -1.588 14.682 -7.909 1.00 37.66 312 SER A CA 1
ATOM 2246 C C . SER A 1 312 ? -1.739 13.210 -8.281 1.00 37.66 312 SER A C 1
ATOM 2248 O O . SER A 1 312 ? -2.681 12.863 -8.990 1.00 37.66 312 SER A O 1
ATOM 2250 N N . CYS A 1 313 ? -0.817 12.349 -7.834 1.00 38.00 313 CYS A N 1
ATOM 2251 C CA . CYS A 1 313 ? -0.915 10.897 -8.005 1.00 38.00 313 CYS A CA 1
ATOM 2252 C C . CYS A 1 313 ? -2.367 10.408 -7.817 1.00 38.00 313 CYS A C 1
ATOM 2254 O O . CYS A 1 313 ? -2.916 10.494 -6.722 1.00 38.00 313 CYS A O 1
ATOM 2256 N N . CYS A 1 314 ? -2.951 9.893 -8.906 1.00 33.22 314 CYS A N 1
ATOM 2257 C CA . CYS A 1 314 ? -4.306 9.342 -9.025 1.00 33.22 314 CYS A CA 1
ATOM 2258 C C . CYS A 1 314 ? -5.486 10.285 -8.697 1.00 33.22 314 CYS A C 1
ATOM 2260 O O . CYS A 1 314 ? -6.117 10.132 -7.650 1.00 33.22 314 CYS A O 1
ATOM 2262 N N . PRO A 1 315 ? -5.981 11.102 -9.648 1.00 30.95 315 PRO A N 1
ATOM 2263 C CA . PRO A 1 315 ? -7.423 11.242 -9.753 1.00 30.95 315 PRO A CA 1
ATOM 2264 C C . PRO A 1 315 ? -7.950 9.930 -10.337 1.00 30.95 315 PRO A C 1
ATOM 2266 O O . PRO A 1 315 ? -7.613 9.552 -11.463 1.00 30.95 315 PRO A O 1
ATOM 2269 N N . ALA A 1 316 ? -8.733 9.208 -9.538 1.00 35.56 316 ALA A N 1
ATOM 2270 C CA . ALA A 1 316 ? -9.447 8.012 -9.952 1.00 35.56 316 ALA A CA 1
ATOM 2271 C C . ALA A 1 316 ? -10.174 8.276 -11.279 1.00 35.56 316 ALA A C 1
ATOM 2273 O O . ALA A 1 316 ? -11.199 8.954 -11.313 1.00 35.56 316 ALA A O 1
ATOM 2274 N N . ARG A 1 317 ? -9.648 7.745 -12.387 1.00 33.38 317 ARG A N 1
ATOM 2275 C CA . ARG A 1 317 ? -10.431 7.621 -13.610 1.00 33.38 317 ARG A CA 1
ATOM 2276 C C . ARG A 1 317 ? -11.158 6.291 -13.527 1.00 33.38 317 ARG A C 1
ATOM 2278 O O . ARG A 1 317 ? -10.592 5.235 -13.783 1.00 33.38 317 ARG A O 1
ATOM 2285 N N . THR A 1 318 ? -12.428 6.374 -13.152 1.00 33.75 318 THR A N 1
ATOM 2286 C CA . THR A 1 318 ? -13.480 5.420 -13.497 1.00 33.75 318 THR A CA 1
ATOM 2287 C C . THR A 1 318 ? -13.479 5.260 -15.019 1.00 33.75 318 THR A C 1
ATOM 2289 O O . THR A 1 318 ? -14.178 5.957 -15.743 1.00 33.75 318 THR A O 1
ATOM 2292 N N . ALA A 1 319 ? -12.626 4.376 -15.526 1.00 27.73 319 ALA A N 1
ATOM 2293 C CA . ALA A 1 319 ? -12.622 3.954 -16.915 1.00 27.73 319 ALA A CA 1
ATOM 2294 C C . ALA A 1 319 ? -12.926 2.457 -16.952 1.00 27.73 319 ALA A C 1
ATOM 2296 O O . ALA A 1 319 ? -12.101 1.633 -17.332 1.00 27.73 319 ALA A O 1
ATOM 2297 N N . TRP A 1 320 ? -14.160 2.118 -16.576 1.00 25.92 320 TRP A N 1
ATOM 2298 C CA . TRP A 1 320 ? -14.820 0.954 -17.151 1.00 25.92 320 TRP A CA 1
ATOM 2299 C C . TRP A 1 320 ? -15.082 1.276 -18.624 1.00 25.92 320 TRP A C 1
ATOM 2301 O O . TRP A 1 320 ? -16.171 1.692 -19.004 1.00 25.92 320 TRP A O 1
ATOM 2311 N N . ALA A 1 321 ? -14.060 1.130 -19.464 1.00 25.50 321 ALA A N 1
ATOM 2312 C CA . ALA A 1 321 ? -14.318 0.824 -20.857 1.00 25.50 321 ALA A CA 1
ATOM 2313 C C . ALA A 1 321 ? -14.743 -0.644 -20.868 1.00 25.50 321 ALA A C 1
ATOM 2315 O O . ALA A 1 321 ? -13.916 -1.542 -20.702 1.00 25.50 321 ALA A O 1
ATOM 2316 N N . THR A 1 322 ? -16.047 -0.879 -20.993 1.00 28.66 322 THR A N 1
ATOM 2317 C CA . THR A 1 322 ? -16.613 -2.171 -21.369 1.00 28.66 322 THR A CA 1
ATOM 2318 C C . THR A 1 322 ? -15.891 -2.655 -22.622 1.00 28.66 322 THR A C 1
ATOM 2320 O O . THR A 1 322 ? -16.189 -2.240 -23.740 1.00 28.66 322 THR A O 1
ATOM 2323 N N . ARG A 1 323 ? -14.891 -3.523 -22.447 1.00 30.58 323 ARG A N 1
ATOM 2324 C CA . ARG A 1 323 ? -14.328 -4.271 -23.562 1.00 30.58 323 ARG A CA 1
ATOM 2325 C C . ARG A 1 323 ? -15.389 -5.306 -23.910 1.00 30.58 323 ARG A C 1
ATOM 2327 O O . ARG A 1 323 ? -15.588 -6.274 -23.183 1.00 30.58 323 ARG A O 1
ATOM 2334 N N . THR A 1 324 ? -16.143 -5.011 -24.961 1.00 31.52 324 THR A N 1
ATOM 2335 C CA . THR A 1 324 ? -17.063 -5.933 -25.615 1.00 31.52 324 THR A CA 1
ATOM 2336 C C . THR A 1 324 ? -16.379 -7.288 -25.780 1.00 31.52 324 THR A C 1
ATOM 2338 O O . THR A 1 324 ? -15.269 -7.381 -26.308 1.00 31.52 324 THR A O 1
ATOM 2341 N N . ALA A 1 325 ? -17.031 -8.336 -25.276 1.00 29.44 325 ALA A N 1
ATOM 2342 C CA . ALA A 1 325 ? -16.627 -9.708 -25.529 1.00 29.44 325 ALA A CA 1
ATOM 2343 C C . ALA A 1 325 ? -16.558 -9.940 -27.053 1.00 29.44 325 ALA A C 1
ATOM 2345 O O . ALA A 1 325 ? -17.436 -9.455 -27.775 1.00 29.44 325 ALA A O 1
ATOM 2346 N N . PRO A 1 326 ? -15.544 -10.656 -27.571 1.00 33.91 326 PRO A N 1
ATOM 2347 C CA . PRO A 1 326 ? -15.560 -11.079 -28.964 1.00 33.91 326 PRO A CA 1
ATOM 2348 C C . PRO A 1 326 ? -16.750 -12.030 -29.189 1.00 33.91 326 PRO A C 1
ATOM 2350 O O . PRO A 1 326 ? -17.079 -12.809 -28.289 1.00 33.91 326 PRO A O 1
ATOM 2353 N N . PRO A 1 327 ? -17.417 -11.985 -30.358 1.00 33.88 327 PRO A N 1
ATOM 2354 C CA . PRO A 1 327 ? -18.531 -12.879 -30.636 1.00 33.88 327 PRO A CA 1
ATOM 2355 C C . PRO A 1 327 ? -18.056 -14.331 -30.575 1.00 33.88 327 PRO A C 1
ATOM 2357 O O . PRO A 1 327 ? -17.054 -14.698 -31.196 1.00 33.88 327 PRO A O 1
ATOM 2360 N N . ALA A 1 328 ? -18.794 -15.147 -29.823 1.00 34.62 328 ALA A N 1
ATOM 2361 C CA . ALA A 1 328 ? -18.654 -16.592 -29.830 1.00 34.62 328 ALA A CA 1
ATOM 2362 C C . ALA A 1 328 ? -18.753 -17.079 -31.280 1.00 34.62 328 ALA A C 1
ATOM 2364 O O . ALA A 1 328 ? -19.774 -16.907 -31.949 1.00 34.62 328 ALA A O 1
ATOM 2365 N N . ARG A 1 329 ? -17.658 -17.644 -31.785 1.00 33.22 329 ARG A N 1
ATOM 2366 C CA . ARG A 1 329 ? -17.635 -18.285 -33.092 1.00 33.22 329 ARG A CA 1
ATOM 2367 C C . ARG A 1 329 ? -18.305 -19.643 -32.923 1.00 33.22 329 ARG A C 1
ATOM 2369 O O . ARG A 1 329 ? -17.756 -20.516 -32.261 1.00 33.22 329 ARG A O 1
ATOM 2376 N N . ALA A 1 330 ? -19.505 -19.770 -33.477 1.00 33.12 330 ALA A N 1
ATOM 2377 C CA . ALA A 1 330 ? -20.165 -21.050 -33.656 1.00 33.12 330 ALA A CA 1
ATOM 2378 C C . ALA A 1 330 ? -19.324 -21.931 -34.593 1.00 33.12 330 ALA A C 1
ATOM 2380 O O . ALA A 1 330 ? -18.961 -21.496 -35.691 1.00 33.12 330 ALA A O 1
ATOM 2381 N N . ALA A 1 331 ? -19.022 -23.140 -34.132 1.00 37.06 331 ALA A N 1
ATOM 2382 C CA . ALA A 1 331 ? -18.727 -24.332 -34.917 1.00 37.06 331 ALA A CA 1
ATOM 2383 C C . ALA A 1 331 ? -19.060 -25.541 -34.038 1.00 37.06 331 ALA A C 1
ATOM 2385 O O . ALA A 1 331 ? -18.632 -25.521 -32.861 1.00 37.06 331 ALA A O 1
#

Radius of gyration: 36.3 Å; Cα contacts (8 Å, |Δi|>4): 250; chains: 1; bounding box: 88×132×49 Å

InterPro domains:
  IPR000823 Plant peroxidase [PR00461] (156-175)
  IPR000823 Plant peroxidase [PR00461] (180-200)
  IPR000823 Plant peroxidase [PR00461] (221-234)
  IPR000823 Plant peroxidase [PR00461] (240-250)
  IPR000823 Plant peroxidase [PTHR31235] (148-297)
  IPR002016 Haem peroxidase [PF00141] (164-298)
  IPR002016 Haem peroxidase [PR00458] (178-192)
  IPR002016 Haem peroxidase [PR00458] (241-258)
  IPR002016 Haem peroxidase [PR00458] (261-273)
  IPR002016 Haem peroxidase [PS50873] (146-298)
  IPR010255 Haem peroxidase superfamily [SSF48113] (146-298)
  IPR019794 Peroxidase, active site [PS00436] (178-189)

Solvent-accessible surface area (backbone atoms only — not comparable to full-atom values): 21941 Å² total; per-residue (Å²): 115,76,74,60,57,55,52,56,51,49,58,52,46,56,63,54,59,70,72,74,74,78,74,94,74,82,81,83,84,84,89,84,84,90,82,87,81,90,84,88,82,85,86,89,86,84,87,83,89,84,88,81,89,85,88,84,84,84,81,80,84,85,78,75,79,78,79,81,77,78,78,75,81,82,73,77,77,79,78,80,75,82,77,75,80,83,76,75,78,78,78,80,77,80,75,77,80,81,76,77,78,79,79,82,77,86,77,76,84,80,74,78,78,78,81,82,75,85,76,76,85,80,72,78,76,76,80,79,76,84,67,75,78,80,72,73,76,76,79,76,76,85,74,68,97,59,68,33,72,66,60,42,58,82,79,34,66,56,51,70,57,53,36,43,52,48,39,47,54,46,25,72,76,36,59,67,40,24,56,23,27,39,49,47,36,52,54,18,41,51,44,101,32,59,17,38,24,49,73,45,71,65,38,97,93,44,72,50,14,26,43,67,7,77,87,28,46,88,74,61,49,44,63,69,56,52,51,52,32,48,53,54,42,44,73,76,32,67,92,68,78,35,61,17,36,49,41,47,51,34,18,51,42,19,43,17,60,77,50,74,62,74,46,76,80,90,67,62,29,74,44,56,63,50,95,64,51,42,20,73,48,41,72,70,34,51,83,63,96,81,60,51,70,71,60,61,53,29,82,85,32,80,51,68,60,54,47,89,92,32,74,56,86,75,74,85,73,89,70,83,70,81,76,75,76,78,80,83,78,88,128